Protein AF-A0A956ADF2-F1 (afdb_monomer)

Solvent-accessible surface area (backbone atoms only — not comparable to full-atom values): 13351 Å² total; per-residue (Å²): 69,35,59,44,39,38,58,52,12,39,77,61,36,68,32,46,33,41,42,34,41,22,55,43,68,69,56,45,58,58,57,67,72,40,28,15,6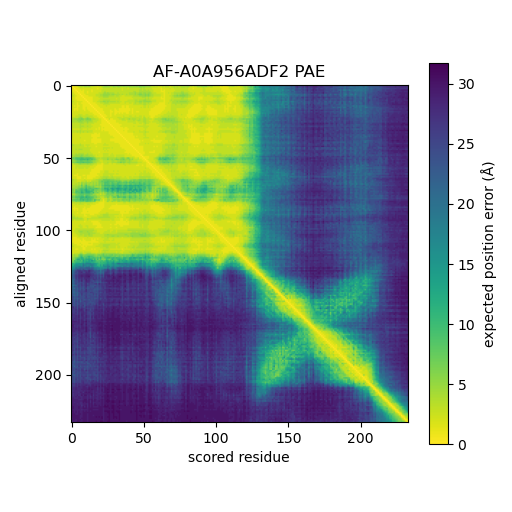5,56,43,69,75,44,37,71,63,51,54,69,74,34,67,91,43,73,58,38,43,78,46,78,48,76,46,50,42,60,52,89,55,75,74,45,86,75,79,70,98,65,81,69,63,42,22,38,40,28,40,47,52,87,57,89,66,50,49,52,49,78,45,62,77,60,32,38,39,38,35,42,35,37,50,75,53,69,47,84,42,85,51,59,77,52,62,74,79,71,59,56,92,67,80,76,67,63,58,55,30,46,58,53,13,52,55,22,46,54,52,19,54,55,32,49,51,52,34,50,56,46,57,57,73,57,71,82,72,60,86,90,45,54,72,62,50,51,53,47,50,52,52,36,54,51,31,50,50,51,22,52,52,26,42,55,53,12,50,52,28,36,53,54,16,49,55,41,67,74,51,86,79,74,92,68,69,95,79,79,82,85,85,85,74,90,76,74,80,83,75,87,80,81,87,89,130

Secondary structure (DSSP, 8-state):
-EEEE-TTGGGGS-EEEEEEEESSHHHHHHHHT--HHHHHHHHHHHHHTSGGGSSEEEEEEEEPTT----------SS--SEEEEEEE-SS-S--EEEE-TTEEEEEEE-SS-EEEEEEEEPPGGGGS-----SSHHHHHHHHHHHHHHHHHHHHHHHHHTTTT--GGGHHHHHHHHHHHHHHHHHHHHHHHHHHHHHHHHHHHHH-------TTSSSSSSTTSSSS------

Mean predicted aligned error: 17.39 Å

Structure (mmCIF, N/CA/C/O backbone):
data_AF-A0A956ADF2-F1
#
_entry.id   AF-A0A956ADF2-F1
#
loop_
_atom_site.group_PDB
_atom_site.id
_atom_site.type_symbol
_atom_site.label_atom_id
_atom_site.label_alt_id
_atom_site.label_comp_id
_atom_site.label_asym_id
_atom_site.label_entity_id
_atom_site.label_seq_id
_atom_site.pdbx_PDB_ins_code
_atom_site.Cartn_x
_atom_site.Cartn_y
_atom_site.Cartn_z
_atom_site.occupancy
_atom_site.B_iso_or_equiv
_atom_site.auth_seq_id
_atom_site.auth_comp_id
_atom_site.auth_asym_id
_atom_site.auth_atom_id
_atom_site.pdbx_PDB_model_num
ATOM 1 N N . MET A 1 1 ? 3.275 -4.995 7.911 1.00 84.94 1 MET A N 1
ATOM 2 C CA . MET A 1 1 ? 2.964 -5.611 6.598 1.00 84.94 1 MET A CA 1
ATOM 3 C C . MET A 1 1 ? 4.274 -5.858 5.870 1.00 84.94 1 MET A C 1
ATOM 5 O O . MET A 1 1 ? 5.176 -5.040 6.003 1.00 84.94 1 MET A O 1
ATOM 9 N N . LYS A 1 2 ? 4.381 -6.976 5.150 1.00 89.44 2 LYS A N 1
ATOM 10 C CA . LYS A 1 2 ? 5.563 -7.381 4.386 1.00 89.44 2 LYS A CA 1
ATOM 11 C C . LYS A 1 2 ? 5.215 -7.491 2.902 1.00 89.44 2 LYS A C 1
ATOM 13 O O . LYS A 1 2 ? 4.159 -8.031 2.567 1.00 89.44 2 LYS A O 1
ATOM 18 N N . PHE A 1 3 ? 6.103 -7.002 2.042 1.00 90.88 3 PHE A N 1
ATOM 19 C CA . PHE A 1 3 ? 5.951 -7.046 0.590 1.00 90.88 3 PHE A CA 1
ATOM 20 C C . PHE A 1 3 ? 6.990 -7.984 -0.024 1.00 90.88 3 PHE A C 1
ATOM 22 O O . PHE A 1 3 ? 8.180 -7.860 0.252 1.00 90.88 3 PHE A O 1
ATOM 29 N N . ASP A 1 4 ? 6.531 -8.903 -0.862 1.00 90.88 4 ASP A N 1
ATOM 30 C CA . ASP A 1 4 ? 7.356 -9.764 -1.700 1.00 90.88 4 ASP A CA 1
ATOM 31 C C . ASP A 1 4 ? 7.074 -9.441 -3.159 1.00 90.88 4 ASP A C 1
ATOM 33 O O . ASP A 1 4 ? 5.950 -9.585 -3.640 1.00 90.88 4 ASP A O 1
ATOM 37 N N . VAL A 1 5 ? 8.090 -8.931 -3.847 1.00 92.38 5 VAL A N 1
ATOM 38 C CA . VAL A 1 5 ? 7.953 -8.359 -5.181 1.00 92.38 5 VAL A CA 1
ATOM 39 C C . VAL A 1 5 ? 8.812 -9.166 -6.134 1.00 92.38 5 VAL A C 1
ATOM 41 O O . VAL A 1 5 ? 10.033 -9.008 -6.203 1.00 92.38 5 VAL A O 1
ATOM 44 N N . THR A 1 6 ? 8.163 -10.049 -6.891 1.00 91.25 6 THR A N 1
ATOM 45 C CA . THR A 1 6 ? 8.873 -10.904 -7.843 1.00 91.25 6 THR A CA 1
ATOM 46 C C . THR A 1 6 ? 9.618 -10.061 -8.881 1.00 91.25 6 THR A C 1
ATOM 48 O O . THR A 1 6 ? 9.196 -8.962 -9.236 1.00 91.25 6 THR A O 1
ATOM 51 N N . ARG A 1 7 ? 10.728 -10.578 -9.425 1.00 91.38 7 ARG A N 1
ATOM 52 C CA . ARG A 1 7 ? 11.515 -9.858 -10.448 1.00 91.38 7 ARG A CA 1
ATOM 53 C C . ARG A 1 7 ? 10.709 -9.471 -11.684 1.00 91.38 7 ARG A C 1
ATOM 55 O O . ARG A 1 7 ? 11.056 -8.487 -12.307 1.00 91.38 7 ARG A O 1
ATOM 62 N N . LYS A 1 8 ? 9.671 -10.249 -12.013 1.00 91.56 8 LYS A N 1
ATOM 63 C CA . LYS A 1 8 ? 8.768 -10.026 -13.151 1.00 91.56 8 LYS A CA 1
ATOM 64 C C . LYS A 1 8 ? 7.498 -9.270 -12.784 1.00 91.56 8 LYS A C 1
ATOM 66 O O . LYS A 1 8 ? 6.586 -9.200 -13.608 1.00 91.56 8 LYS A O 1
ATOM 71 N N . ALA A 1 9 ? 7.412 -8.744 -11.564 1.00 93.81 9 ALA A N 1
ATOM 72 C CA . ALA A 1 9 ? 6.206 -8.085 -11.117 1.00 93.81 9 ALA A CA 1
ATOM 73 C C . ALA A 1 9 ? 5.877 -6.885 -12.008 1.00 93.81 9 ALA A C 1
ATOM 75 O O . ALA A 1 9 ? 6.779 -6.165 -12.437 1.00 93.81 9 ALA A O 1
ATOM 76 N N . ASN A 1 10 ? 4.590 -6.708 -12.312 1.00 96.19 10 ASN A N 1
ATOM 77 C CA . ASN A 1 10 ? 4.089 -5.599 -13.127 1.00 96.19 10 ASN A CA 1
ATOM 78 C C . ASN A 1 10 ? 4.852 -5.409 -14.453 1.00 96.19 10 ASN A C 1
ATOM 80 O O . ASN A 1 10 ? 5.208 -4.296 -14.845 1.00 96.19 10 ASN A O 1
ATOM 84 N N . ALA A 1 11 ? 5.150 -6.524 -15.126 1.00 93.50 11 ALA A N 1
ATOM 85 C CA . ALA A 1 11 ? 5.940 -6.560 -16.355 1.00 93.50 11 ALA A CA 1
ATOM 86 C C . ALA A 1 11 ? 7.293 -5.821 -16.251 1.00 93.50 11 ALA A C 1
ATOM 88 O O . ALA A 1 11 ? 7.664 -5.082 -17.160 1.00 93.50 11 ALA A O 1
ATOM 89 N N . ASP A 1 12 ? 8.013 -6.024 -15.143 1.00 92.00 12 ASP A N 1
ATOM 90 C CA . ASP A 1 12 ? 9.299 -5.382 -14.825 1.00 92.00 12 ASP A CA 1
ATOM 91 C C . ASP A 1 12 ? 9.204 -3.858 -14.564 1.00 92.00 12 ASP A C 1
ATOM 93 O O . ASP A 1 12 ? 10.225 -3.169 -14.553 1.00 92.00 12 ASP A O 1
ATOM 97 N N . ASN A 1 13 ? 8.003 -3.315 -14.317 1.00 92.94 13 ASN A N 1
ATOM 98 C CA . ASN A 1 13 ? 7.796 -1.901 -13.974 1.00 92.94 13 ASN A CA 1
ATOM 99 C C . ASN A 1 13 ? 7.565 -1.703 -12.464 1.00 92.94 13 ASN A C 1
ATOM 101 O O . ASN A 1 13 ? 6.962 -2.565 -11.819 1.00 92.94 13 ASN A O 1
ATOM 105 N N . PRO A 1 14 ? 7.947 -0.547 -11.887 1.00 95.00 14 PRO A N 1
ATOM 106 C CA . PRO A 1 14 ? 7.586 -0.199 -10.513 1.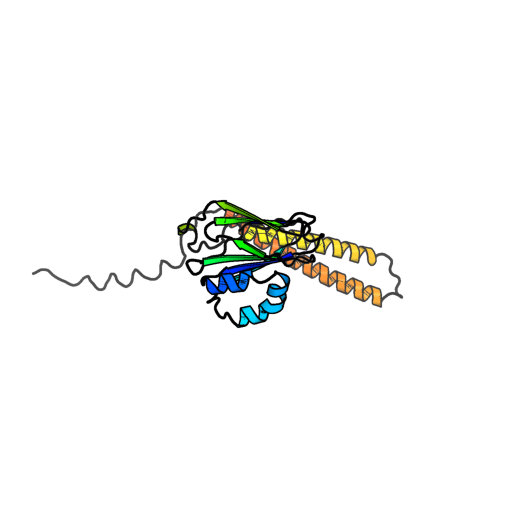00 95.00 14 PRO A CA 1
ATOM 107 C C . PRO A 1 14 ? 6.070 -0.222 -10.267 1.00 95.00 14 PRO A C 1
ATOM 109 O O . PRO A 1 14 ? 5.280 0.109 -11.153 1.00 95.00 14 PRO A O 1
ATOM 112 N N . ILE A 1 15 ? 5.658 -0.595 -9.054 1.00 96.69 15 ILE A N 1
ATOM 113 C CA . ILE A 1 15 ? 4.251 -0.667 -8.635 1.00 96.69 15 ILE A CA 1
ATOM 114 C C . ILE A 1 15 ? 3.996 0.380 -7.560 1.00 96.69 15 ILE A C 1
ATOM 116 O O . ILE A 1 15 ? 4.548 0.295 -6.465 1.00 96.69 15 ILE A O 1
ATOM 120 N N . GLN A 1 16 ? 3.112 1.340 -7.831 1.00 97.50 16 GLN A N 1
ATOM 121 C CA . GLN A 1 16 ? 2.610 2.213 -6.770 1.00 97.50 16 GLN A CA 1
ATOM 122 C C . GLN A 1 16 ? 1.591 1.449 -5.933 1.00 97.50 16 GLN A C 1
ATOM 124 O O . GLN A 1 16 ? 0.616 0.916 -6.465 1.00 97.50 16 GLN A O 1
ATOM 129 N N . VAL A 1 17 ? 1.816 1.403 -4.626 1.00 97.19 17 VAL A N 1
ATOM 130 C CA . VAL A 1 17 ? 0.956 0.706 -3.675 1.00 97.19 17 VAL A CA 1
ATOM 131 C C . VAL A 1 17 ? 0.480 1.685 -2.624 1.00 97.19 17 VAL A C 1
ATOM 133 O O . VAL A 1 17 ? 1.286 2.297 -1.924 1.00 97.19 17 VAL A O 1
ATOM 136 N N . ASP A 1 18 ? -0.836 1.780 -2.494 1.00 97.06 18 ASP A N 1
ATOM 137 C CA . ASP A 1 18 ? -1.488 2.536 -1.440 1.00 97.06 18 ASP A CA 1
ATOM 138 C C . ASP A 1 18 ? -2.196 1.556 -0.500 1.00 97.06 18 ASP A C 1
ATOM 140 O O . ASP A 1 18 ? -3.027 0.753 -0.928 1.00 97.06 18 ASP A O 1
ATOM 144 N N . VAL A 1 19 ? -1.866 1.625 0.788 1.00 96.56 19 VAL A N 1
ATOM 145 C CA . VAL A 1 19 ? -2.557 0.888 1.850 1.00 96.56 19 VAL A CA 1
ATOM 146 C C . VAL A 1 19 ? -3.383 1.874 2.649 1.00 96.56 19 VAL A C 1
ATOM 148 O O . VAL A 1 19 ? -2.877 2.895 3.117 1.00 96.56 19 VAL A O 1
ATOM 151 N N . LEU A 1 20 ? -4.658 1.556 2.800 1.00 95.69 20 LEU A N 1
ATOM 152 C CA . LEU A 1 20 ? -5.614 2.331 3.560 1.00 95.69 20 LEU A CA 1
ATOM 153 C C . LEU A 1 20 ? -6.111 1.497 4.728 1.00 95.69 20 LEU A C 1
ATOM 155 O O . LEU A 1 20 ? -6.333 0.294 4.601 1.00 95.69 20 LEU A O 1
ATOM 159 N N . VAL A 1 21 ? -6.340 2.153 5.855 1.00 95.12 21 VAL A N 1
ATOM 160 C CA . VAL A 1 21 ? -7.062 1.565 6.981 1.00 95.12 21 VAL A CA 1
ATOM 161 C C . VAL A 1 21 ? -8.217 2.488 7.316 1.00 95.12 21 VAL A C 1
ATOM 163 O O . VAL A 1 21 ? -8.000 3.624 7.740 1.00 95.12 21 VAL A O 1
ATOM 166 N N . ALA A 1 22 ? -9.432 2.005 7.074 1.00 94.25 22 ALA A N 1
ATOM 167 C CA . ALA A 1 22 ? -10.664 2.733 7.327 1.00 94.25 22 ALA A CA 1
ATOM 168 C C . ALA A 1 22 ? -11.272 2.306 8.667 1.00 94.25 22 ALA A C 1
ATOM 170 O O . ALA A 1 22 ? -11.213 1.137 9.061 1.00 94.25 22 ALA A O 1
ATOM 171 N N . TYR A 1 23 ? -11.854 3.279 9.359 1.00 88.81 23 TYR A N 1
ATOM 172 C CA . TYR A 1 23 ? -12.487 3.093 10.667 1.00 88.81 23 TYR A CA 1
ATOM 173 C C . TYR A 1 23 ? -14.013 3.012 10.566 1.00 88.81 23 TYR A C 1
ATOM 175 O O . TYR A 1 23 ? -14.656 2.422 11.425 1.00 88.81 23 TYR A O 1
ATOM 183 N N . ASP A 1 24 ? -14.576 3.563 9.491 1.00 87.75 24 ASP A N 1
ATOM 184 C CA . ASP A 1 24 ? -16.007 3.574 9.206 1.00 87.75 24 ASP A CA 1
ATOM 185 C C . ASP A 1 24 ? -16.367 2.465 8.192 1.00 87.75 24 ASP A C 1
ATOM 187 O O . ASP A 1 24 ? -15.820 2.468 7.083 1.00 87.75 24 ASP A O 1
ATOM 191 N N . PRO A 1 25 ? -17.279 1.529 8.525 1.00 89.00 25 PRO A N 1
ATOM 192 C CA . PRO A 1 25 ? -17.748 0.496 7.602 1.00 89.00 25 PRO A CA 1
ATOM 193 C C . PRO A 1 25 ? -18.317 1.033 6.281 1.00 89.00 25 PRO A C 1
ATOM 195 O O . PRO A 1 25 ? -18.132 0.401 5.241 1.00 89.00 25 PRO A O 1
ATOM 198 N N . GLU A 1 26 ? -18.973 2.198 6.271 1.00 89.75 26 GLU A N 1
ATOM 199 C CA . GLU A 1 26 ? -19.510 2.772 5.028 1.00 89.75 26 GLU A CA 1
ATOM 200 C C . GLU A 1 26 ? -18.380 3.189 4.077 1.00 89.75 26 GLU A C 1
ATOM 202 O O . GLU A 1 26 ? -18.433 2.925 2.871 1.00 89.75 26 GLU A O 1
ATOM 207 N N . MET A 1 27 ? -17.307 3.755 4.635 1.00 91.62 27 MET A N 1
ATOM 208 C CA . MET A 1 27 ? -16.091 4.102 3.897 1.00 91.62 27 MET A CA 1
ATOM 209 C C . MET A 1 27 ? -15.395 2.856 3.338 1.00 91.62 27 MET A C 1
ATOM 211 O O . MET A 1 27 ? -14.873 2.891 2.224 1.00 91.62 27 MET A O 1
ATOM 215 N N . VAL A 1 28 ? -15.404 1.739 4.073 1.00 93.06 28 VAL A N 1
ATOM 216 C CA . VAL A 1 28 ? -14.864 0.460 3.581 1.00 93.06 28 VAL A CA 1
ATOM 217 C C . VAL A 1 28 ? -15.589 0.026 2.311 1.00 93.06 28 VAL A C 1
ATOM 219 O O . VAL A 1 28 ? -14.942 -0.308 1.317 1.00 93.06 28 VAL A O 1
ATOM 222 N N . GLU A 1 29 ? -16.920 0.066 2.322 1.00 94.62 29 GLU A N 1
ATOM 223 C CA . GLU A 1 29 ? -17.725 -0.298 1.158 1.00 94.62 29 GLU A CA 1
ATOM 224 C C . GLU A 1 29 ? -17.524 0.676 -0.007 1.00 94.62 29 GLU A C 1
ATOM 226 O O . GLU A 1 29 ? -17.518 0.265 -1.167 1.00 94.62 29 GLU A O 1
ATOM 231 N N . GLU A 1 30 ? -17.371 1.976 0.254 1.00 94.44 30 GLU A N 1
ATOM 232 C CA . GLU A 1 30 ? -17.055 2.953 -0.792 1.00 94.44 30 GLU A CA 1
ATOM 233 C C . GLU A 1 30 ? -15.710 2.639 -1.463 1.00 94.44 30 GLU A C 1
ATOM 235 O O . GLU A 1 30 ? -15.634 2.552 -2.690 1.00 94.44 30 GLU A O 1
ATOM 240 N N . LEU A 1 31 ? -14.662 2.429 -0.665 1.00 95.25 31 LEU A N 1
ATOM 241 C CA . LEU A 1 31 ? -13.306 2.197 -1.158 1.00 95.25 31 LEU A CA 1
ATOM 242 C C . LEU A 1 31 ? -13.168 0.846 -1.871 1.00 95.25 31 LEU A C 1
ATOM 244 O O . LEU A 1 31 ? -12.478 0.769 -2.884 1.00 95.25 31 LEU A O 1
ATOM 248 N N . ASP A 1 32 ? -13.832 -0.212 -1.403 1.00 96.50 32 ASP A N 1
ATOM 249 C CA . ASP A 1 32 ? -13.726 -1.548 -2.012 1.00 96.50 32 ASP A CA 1
ATOM 250 C C . ASP A 1 32 ? -14.384 -1.654 -3.397 1.00 96.50 32 ASP A C 1
ATOM 252 O O . ASP A 1 32 ? -14.054 -2.546 -4.188 1.00 96.50 32 ASP A O 1
ATOM 256 N N . ARG A 1 33 ? -15.304 -0.739 -3.720 1.00 96.69 33 ARG A N 1
ATOM 257 C CA . ARG A 1 33 ? -15.883 -0.649 -5.067 1.00 96.69 33 ARG A CA 1
ATOM 258 C C . ARG A 1 33 ? -14.881 -0.139 -6.095 1.00 96.69 33 ARG A C 1
ATOM 260 O O . ARG A 1 33 ? -15.072 -0.391 -7.281 1.00 96.69 33 ARG A O 1
ATOM 267 N N . LEU A 1 34 ? -13.831 0.552 -5.655 1.00 97.19 34 LEU A N 1
ATOM 268 C CA . LEU A 1 34 ? -12.832 1.118 -6.545 1.00 97.19 34 LEU A CA 1
ATOM 269 C C . LEU A 1 34 ? -11.857 0.044 -7.027 1.00 97.19 34 LEU A C 1
ATOM 271 O O . LEU A 1 34 ? -11.317 -0.768 -6.265 1.00 97.19 34 LEU A O 1
ATOM 275 N N . THR A 1 35 ? -11.557 0.109 -8.314 1.00 98.00 35 THR A N 1
ATOM 276 C CA . THR A 1 35 ? -10.320 -0.440 -8.857 1.00 98.00 35 THR A CA 1
ATOM 277 C C . THR A 1 35 ? -9.121 0.402 -8.401 1.00 98.00 35 THR A C 1
ATOM 279 O O . THR A 1 35 ? -9.263 1.568 -8.021 1.00 98.00 35 THR A O 1
ATOM 282 N N . ALA A 1 36 ? -7.909 -0.151 -8.479 1.00 98.00 36 ALA A N 1
ATOM 283 C CA . ALA A 1 36 ? -6.690 0.617 -8.239 1.00 98.00 36 ALA A CA 1
ATOM 284 C C . ALA A 1 36 ? -6.610 1.836 -9.158 1.00 98.00 36 ALA A C 1
ATOM 286 O O . ALA A 1 36 ? -6.382 2.939 -8.673 1.00 98.00 36 ALA A O 1
ATOM 287 N N . GLY A 1 37 ? -6.868 1.669 -10.458 1.00 96.88 37 GLY A N 1
ATOM 288 C CA . GLY A 1 37 ? -6.829 2.780 -11.410 1.00 96.88 37 GLY A CA 1
ATOM 289 C C . GLY A 1 37 ? -7.751 3.936 -11.003 1.00 96.88 37 GLY A C 1
ATOM 290 O O . GLY A 1 37 ? -7.333 5.095 -11.001 1.00 96.88 37 GLY A O 1
ATOM 291 N N . GLU A 1 38 ? -8.977 3.629 -10.571 1.00 97.94 38 GLU A N 1
ATOM 292 C CA . GLU A 1 38 ? -9.919 4.638 -10.076 1.00 97.94 38 GLU A CA 1
ATOM 293 C C . GLU A 1 38 ? -9.423 5.306 -8.793 1.00 97.94 38 GLU A C 1
ATOM 295 O O . GLU A 1 38 ? -9.430 6.539 -8.718 1.00 97.94 38 GLU A O 1
ATOM 300 N N . TRP A 1 39 ? -8.933 4.528 -7.820 1.00 97.62 39 TRP A N 1
ATOM 301 C CA . TRP A 1 39 ? -8.321 5.068 -6.606 1.00 97.62 39 TRP A CA 1
ATOM 302 C C . TRP A 1 39 ? -7.183 6.038 -6.943 1.00 97.62 39 TRP A C 1
ATOM 304 O O . TRP A 1 39 ? -7.227 7.199 -6.535 1.00 97.62 39 TRP A O 1
ATOM 314 N N . PHE A 1 40 ? -6.200 5.612 -7.741 1.00 97.19 40 PHE A N 1
ATOM 315 C CA . PHE A 1 40 ? -5.033 6.429 -8.079 1.00 97.19 40 PHE A CA 1
ATOM 316 C C . PHE A 1 40 ? -5.408 7.691 -8.872 1.00 97.19 40 PHE A C 1
ATOM 318 O O . PHE A 1 40 ? -4.778 8.729 -8.662 1.00 97.19 40 PHE A O 1
ATOM 325 N N . SER A 1 41 ? -6.456 7.643 -9.703 1.00 96.94 41 SER A N 1
ATOM 326 C CA . SER A 1 41 ? -6.959 8.812 -10.444 1.00 96.94 41 SER A CA 1
ATOM 327 C C . SER A 1 41 ? -7.642 9.867 -9.560 1.00 96.94 41 SER A C 1
ATOM 329 O O . SER A 1 41 ? -7.562 11.060 -9.845 1.00 96.94 41 SER A O 1
ATOM 331 N N . GLN A 1 42 ? -8.290 9.448 -8.468 1.00 96.75 42 GLN A N 1
ATOM 332 C CA . GLN A 1 42 ? -9.081 10.323 -7.588 1.00 96.75 42 GLN A CA 1
ATOM 333 C C . GLN A 1 42 ? -8.400 10.613 -6.247 1.00 96.75 42 GLN A C 1
ATOM 335 O O . GLN A 1 42 ? -8.887 11.433 -5.463 1.00 96.75 42 GLN A O 1
ATOM 340 N N . ARG A 1 43 ? -7.276 9.952 -5.966 1.00 96.00 43 ARG A N 1
ATOM 341 C CA . ARG A 1 43 ? -6.593 9.968 -4.673 1.00 96.00 43 ARG A CA 1
ATOM 342 C C . ARG A 1 43 ? -6.391 11.368 -4.117 1.00 96.00 43 ARG A C 1
ATOM 344 O O . ARG A 1 43 ? -6.748 11.611 -2.974 1.00 96.00 43 ARG A O 1
ATOM 351 N N . GLU A 1 44 ? -5.827 12.285 -4.897 1.00 95.69 44 GLU A N 1
ATOM 352 C CA . GLU A 1 44 ? -5.500 13.627 -4.397 1.00 95.69 44 GLU A CA 1
ATOM 353 C C . GLU A 1 44 ? -6.750 14.386 -3.935 1.00 95.69 44 GLU A C 1
ATOM 355 O O . GLU A 1 44 ? -6.730 15.071 -2.915 1.00 95.69 44 GLU A O 1
ATOM 360 N N . ALA A 1 45 ? -7.870 14.230 -4.647 1.00 94.56 45 ALA A N 1
ATOM 361 C CA . ALA A 1 45 ? -9.143 14.799 -4.220 1.00 94.56 45 ALA A CA 1
ATOM 362 C C . ALA A 1 45 ? -9.640 14.142 -2.921 1.00 94.56 45 ALA A C 1
ATOM 364 O O . ALA A 1 45 ? -10.066 14.844 -2.004 1.00 94.56 45 ALA A O 1
ATOM 365 N N . ARG A 1 46 ? -9.519 12.812 -2.812 1.00 94.44 46 ARG A N 1
ATOM 366 C CA . ARG A 1 46 ? -9.930 12.045 -1.627 1.00 94.44 46 ARG A CA 1
ATOM 367 C C . ARG A 1 46 ? -9.103 12.392 -0.391 1.00 94.44 46 ARG A C 1
ATOM 369 O O . ARG A 1 46 ? -9.688 12.659 0.655 1.00 94.44 46 ARG A O 1
ATOM 376 N N . LEU A 1 47 ? -7.778 12.470 -0.515 1.00 93.88 47 LEU A N 1
ATOM 377 C CA . LEU A 1 47 ? -6.877 12.861 0.574 1.00 93.88 47 LEU A CA 1
ATOM 378 C C . LEU A 1 47 ? -7.165 14.289 1.047 1.00 93.88 47 LEU A C 1
ATOM 380 O O . LEU A 1 47 ? -7.294 14.517 2.246 1.00 93.88 47 LEU A O 1
ATOM 384 N N . ARG A 1 48 ? -7.383 15.237 0.123 1.00 94.12 48 ARG A N 1
ATOM 385 C CA . ARG A 1 48 ? -7.809 16.600 0.491 1.00 94.12 48 ARG A CA 1
ATOM 386 C C . ARG A 1 48 ? -9.147 16.628 1.231 1.00 94.12 48 ARG A C 1
ATOM 388 O O . ARG A 1 48 ? -9.326 17.451 2.121 1.00 94.12 48 ARG A O 1
ATOM 395 N N . SER A 1 49 ? -10.074 15.734 0.885 1.00 91.62 49 SER A N 1
ATOM 396 C CA . SER A 1 49 ? -11.372 15.597 1.564 1.00 91.62 49 SER A CA 1
ATOM 397 C C . SER A 1 49 ? -11.326 14.798 2.879 1.00 91.62 49 SER A C 1
ATOM 399 O O . SER A 1 49 ? -12.360 14.621 3.526 1.00 91.62 49 SER A O 1
ATOM 401 N N . ASN A 1 50 ? -10.143 14.314 3.273 1.00 91.38 50 ASN A N 1
ATOM 402 C CA . ASN A 1 50 ? -9.891 13.561 4.502 1.00 91.38 50 ASN A CA 1
ATOM 403 C C . ASN A 1 50 ? -8.794 14.242 5.356 1.00 91.38 50 ASN A C 1
ATOM 405 O O . ASN A 1 50 ? -7.757 13.634 5.645 1.00 91.38 50 ASN A O 1
ATOM 409 N N . PRO A 1 51 ? -8.973 15.519 5.750 1.00 88.19 51 PRO A N 1
ATOM 410 C CA . PRO A 1 51 ? -7.991 16.208 6.576 1.00 88.19 51 PRO A CA 1
ATOM 411 C C . PRO A 1 51 ? -7.810 15.487 7.919 1.00 88.19 51 PRO A C 1
ATOM 413 O O . PRO A 1 51 ? -8.773 15.013 8.528 1.00 88.19 51 PRO A O 1
ATOM 416 N N . GLY A 1 52 ? -6.556 15.391 8.369 1.00 83.25 52 GLY A N 1
ATOM 417 C CA . GLY A 1 52 ? -6.195 14.743 9.634 1.00 83.25 52 GLY A CA 1
ATOM 418 C C . GLY A 1 52 ? -6.324 13.215 9.650 1.00 83.25 52 GLY A C 1
ATOM 419 O O . GLY A 1 52 ? -6.138 12.623 10.712 1.00 83.25 52 GLY A O 1
ATOM 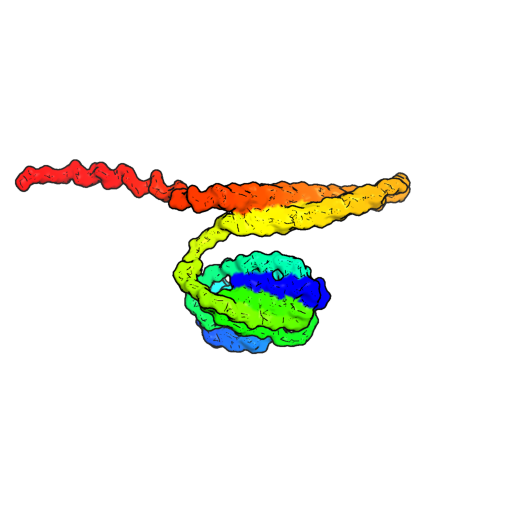420 N N . GLU A 1 53 ? -6.611 12.577 8.505 1.00 86.88 53 GLU A N 1
ATOM 421 C CA . GLU A 1 53 ? -6.823 11.121 8.390 1.00 86.88 53 GLU A CA 1
ATOM 422 C C . GLU A 1 53 ? -7.982 10.614 9.266 1.00 86.88 53 GLU A C 1
ATOM 424 O O . GLU A 1 53 ? -7.919 9.542 9.868 1.00 86.88 53 GLU A O 1
ATOM 429 N N . THR A 1 54 ? -9.044 11.415 9.360 1.00 84.38 54 THR A N 1
ATOM 430 C CA . THR A 1 54 ? -10.201 11.150 10.228 1.00 84.38 54 THR A CA 1
ATOM 431 C C . THR A 1 54 ? -11.079 10.006 9.725 1.00 84.38 54 THR A C 1
ATOM 433 O O . THR A 1 54 ? -11.626 9.261 10.531 1.00 84.38 54 THR A O 1
ATOM 436 N N . LYS A 1 55 ? -11.203 9.835 8.403 1.00 87.12 55 LYS A N 1
ATOM 437 C CA . LYS A 1 55 ? -12.009 8.764 7.786 1.00 87.12 55 LYS A CA 1
ATOM 438 C C . LYS A 1 55 ? -11.203 7.483 7.568 1.00 87.12 55 LYS A C 1
ATOM 440 O O . LYS A 1 55 ? -11.697 6.374 7.769 1.00 87.12 55 LYS A O 1
ATOM 445 N N . PHE A 1 56 ? -9.954 7.641 7.145 1.00 92.88 56 PHE A N 1
ATOM 446 C CA . PHE A 1 56 ? -9.001 6.554 6.942 1.00 92.88 56 PHE A CA 1
ATOM 447 C C . PHE A 1 56 ? -7.566 7.061 7.093 1.00 92.88 56 PHE A C 1
ATOM 449 O O . PHE A 1 56 ? -7.283 8.220 6.777 1.00 92.88 56 PHE A O 1
ATOM 456 N N . GLN A 1 57 ? -6.663 6.175 7.514 1.00 93.06 57 GLN A N 1
ATOM 457 C CA . GLN A 1 57 ? -5.217 6.374 7.387 1.00 93.06 57 GLN A CA 1
ATOM 458 C C . GLN A 1 57 ? -4.728 5.870 6.036 1.00 93.06 57 GLN A C 1
ATOM 460 O O . GLN A 1 57 ? -5.299 4.929 5.481 1.00 93.06 57 GLN A O 1
ATOM 465 N N . HIS A 1 58 ? -3.668 6.486 5.521 1.00 93.38 58 HIS A N 1
ATOM 466 C CA . HIS A 1 58 ? -3.106 6.192 4.208 1.00 93.38 58 HIS A CA 1
ATOM 467 C C . HIS A 1 58 ? -1.590 6.085 4.292 1.00 93.38 58 HIS A C 1
ATOM 469 O O . HIS A 1 58 ? -0.921 6.916 4.900 1.00 93.38 58 HIS A O 1
ATOM 475 N N . TRP A 1 59 ? -1.047 5.069 3.634 1.00 92.56 59 TRP A N 1
ATOM 476 C CA . TRP A 1 59 ? 0.383 4.931 3.416 1.00 92.56 59 TRP A CA 1
ATOM 477 C C . TRP A 1 59 ? 0.656 4.542 1.976 1.00 92.56 59 TRP A C 1
ATOM 479 O O . TRP A 1 59 ? -0.134 3.843 1.342 1.00 92.56 59 TRP A O 1
ATOM 489 N N . ARG A 1 60 ? 1.813 4.980 1.489 1.00 92.06 60 ARG A N 1
ATOM 490 C CA . ARG A 1 60 ? 2.246 4.783 0.115 1.00 92.06 60 ARG A CA 1
ATOM 491 C C . ARG A 1 60 ? 3.634 4.181 0.049 1.00 92.06 60 ARG A C 1
ATOM 493 O O . ARG A 1 60 ? 4.532 4.617 0.770 1.00 92.06 60 ARG A O 1
ATOM 500 N N . TRP A 1 61 ? 3.808 3.292 -0.921 1.00 92.44 61 TRP A N 1
ATOM 501 C CA . TRP A 1 61 ? 5.102 2.814 -1.378 1.00 92.44 61 TRP A CA 1
ATOM 502 C C . TRP A 1 61 ? 5.167 2.778 -2.899 1.00 92.44 61 TRP A C 1
ATOM 504 O O . TRP A 1 61 ? 4.153 2.648 -3.584 1.00 92.44 61 TRP A O 1
ATOM 514 N N . GLU A 1 62 ? 6.386 2.865 -3.412 1.00 92.25 62 GLU A N 1
ATOM 515 C CA . GLU A 1 62 ? 6.717 2.488 -4.778 1.00 92.25 62 GLU A CA 1
ATOM 516 C C . GLU A 1 62 ? 7.586 1.235 -4.702 1.00 92.25 62 GLU A C 1
ATOM 518 O O . GLU A 1 62 ? 8.646 1.242 -4.075 1.00 92.25 62 GLU A O 1
ATOM 523 N N . LEU A 1 63 ? 7.082 0.136 -5.257 1.00 92.25 63 LEU A N 1
ATOM 524 C CA . LEU A 1 63 ? 7.708 -1.174 -5.179 1.00 92.25 63 LEU A CA 1
ATOM 525 C C . LEU A 1 63 ? 8.453 -1.484 -6.476 1.00 92.25 63 LEU A C 1
ATOM 527 O O . LEU A 1 63 ? 7.829 -1.608 -7.528 1.00 92.25 63 LEU A O 1
ATOM 531 N N . THR A 1 64 ? 9.772 -1.649 -6.399 1.00 92.62 64 THR A N 1
ATOM 532 C CA . THR A 1 64 ? 10.614 -2.001 -7.551 1.00 92.62 64 THR A CA 1
ATOM 533 C C . THR A 1 64 ? 10.769 -3.522 -7.648 1.00 92.62 64 THR A C 1
ATOM 535 O O . THR A 1 64 ? 11.207 -4.138 -6.672 1.00 92.62 64 THR A O 1
ATOM 538 N N . PRO A 1 65 ? 10.450 -4.152 -8.796 1.00 91.81 65 PRO A N 1
ATOM 539 C CA . PRO A 1 65 ? 10.613 -5.592 -8.985 1.00 91.81 65 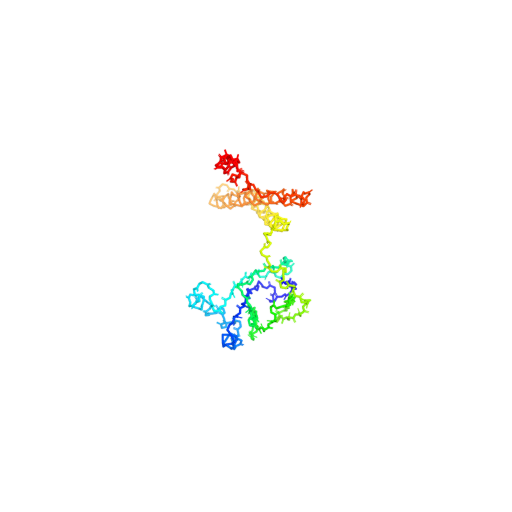PRO A CA 1
ATOM 540 C C . PRO A 1 65 ? 12.019 -6.100 -8.647 1.00 91.81 65 PRO A C 1
ATOM 542 O O . PRO A 1 65 ? 13.020 -5.566 -9.122 1.00 91.81 65 PRO A O 1
ATOM 545 N N . GLY A 1 66 ? 12.099 -7.159 -7.835 1.00 80.06 66 GLY A N 1
ATOM 546 C CA . GLY A 1 66 ? 13.367 -7.774 -7.432 1.00 80.06 66 GLY A CA 1
ATOM 547 C C . GLY A 1 66 ? 14.128 -7.066 -6.308 1.00 80.06 66 GLY A C 1
ATOM 548 O O . GLY A 1 66 ? 15.188 -7.561 -5.927 1.00 80.06 66 GLY A O 1
ATOM 549 N N . LEU A 1 67 ? 13.611 -5.954 -5.778 1.00 80.31 67 LEU A N 1
ATOM 550 C CA . LEU A 1 67 ? 14.146 -5.306 -4.583 1.00 80.31 67 LEU A CA 1
ATOM 551 C C . LEU A 1 67 ? 13.455 -5.857 -3.329 1.00 80.31 67 LEU A C 1
ATOM 553 O O . LEU A 1 67 ? 12.233 -6.000 -3.295 1.00 80.31 67 LEU A O 1
ATOM 557 N N . GLU A 1 68 ? 14.233 -6.141 -2.286 1.00 77.38 68 GLU A N 1
ATOM 558 C CA . GLU A 1 68 ? 13.684 -6.510 -0.981 1.00 77.38 68 GLU A CA 1
ATOM 559 C C . GLU A 1 68 ? 13.173 -5.270 -0.240 1.00 77.38 68 GLU A C 1
ATOM 561 O O . GLU A 1 68 ? 13.851 -4.243 -0.173 1.00 77.38 68 GLU A O 1
ATOM 566 N N . PHE A 1 69 ? 11.979 -5.377 0.346 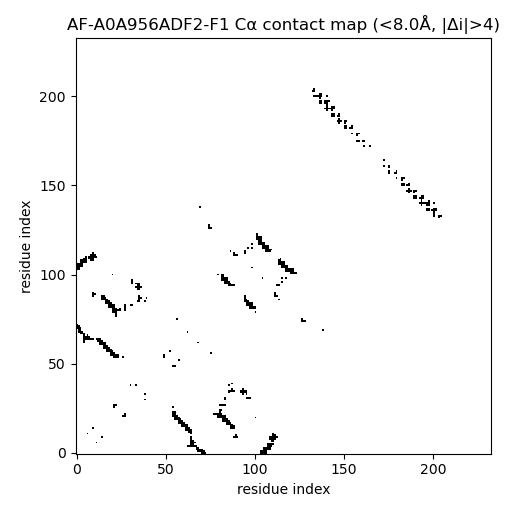1.00 75.81 69 PHE A N 1
ATOM 567 C CA . PHE A 1 69 ? 11.372 -4.316 1.145 1.00 75.81 69 PHE A CA 1
ATOM 568 C C . PHE A 1 69 ? 11.358 -4.702 2.626 1.00 75.81 69 PHE A C 1
ATOM 570 O O . PHE A 1 69 ? 10.982 -5.831 2.953 1.00 75.81 69 PHE A O 1
ATOM 577 N N . PRO A 1 70 ? 11.740 -3.784 3.535 1.00 71.69 70 PRO A N 1
ATOM 578 C CA . PRO A 1 70 ? 11.692 -4.056 4.963 1.00 71.69 70 PRO A CA 1
ATOM 579 C C . PRO A 1 70 ? 10.246 -4.206 5.441 1.00 71.69 70 PRO A C 1
ATOM 581 O O . PRO A 1 70 ? 9.318 -3.631 4.865 1.00 71.69 70 PRO A O 1
ATOM 584 N N . ASP A 1 71 ? 10.069 -4.935 6.541 1.00 72.44 71 ASP A N 1
ATOM 585 C CA . ASP A 1 71 ? 8.777 -5.026 7.212 1.00 72.44 71 ASP A CA 1
ATOM 586 C C . ASP A 1 71 ? 8.344 -3.638 7.684 1.00 72.44 71 ASP A C 1
ATOM 588 O O . ASP A 1 71 ? 9.070 -2.926 8.382 1.00 72.44 71 ASP A O 1
ATOM 592 N N . VAL A 1 72 ? 7.133 -3.250 7.293 1.00 70.19 72 VAL A N 1
ATOM 593 C CA . VAL A 1 72 ? 6.593 -1.938 7.621 1.00 70.19 72 VAL A CA 1
ATOM 594 C C . VAL A 1 72 ? 5.597 -2.075 8.759 1.00 70.19 72 VAL A C 1
ATOM 596 O O . VAL A 1 72 ? 4.519 -2.652 8.580 1.00 70.19 72 VAL A O 1
ATOM 599 N N . ASP A 1 73 ? 5.947 -1.510 9.910 1.00 70.94 73 ASP A N 1
ATOM 600 C CA . ASP A 1 73 ? 4.996 -1.237 10.979 1.00 70.94 73 ASP A CA 1
ATOM 601 C C . ASP A 1 73 ? 4.505 0.213 10.888 1.00 70.94 73 ASP A C 1
ATOM 603 O O . ASP A 1 73 ? 5.275 1.158 10.658 1.00 70.94 73 ASP A O 1
ATOM 607 N N . ARG A 1 74 ? 3.189 0.375 10.996 1.00 72.75 74 ARG A N 1
ATOM 608 C CA . ARG A 1 74 ? 2.503 1.661 10.966 1.00 72.75 74 ARG A CA 1
ATOM 609 C C . ARG A 1 74 ? 1.474 1.649 12.080 1.00 72.75 74 ARG A C 1
ATOM 611 O O . ARG A 1 74 ? 0.543 0.847 12.062 1.00 72.75 74 ARG A O 1
ATOM 618 N N . GLY A 1 75 ? 1.658 2.558 13.032 1.00 74.19 75 GLY A N 1
ATOM 619 C CA . GLY A 1 75 ? 0.733 2.725 14.143 1.00 74.19 75 GLY A CA 1
ATOM 620 C C . GLY A 1 75 ? -0.688 2.998 13.649 1.00 74.19 75 GLY A C 1
ATOM 621 O O . GLY A 1 75 ? -0.906 3.742 12.689 1.00 74.19 75 GLY A O 1
ATOM 622 N N . LEU A 1 76 ? -1.661 2.386 14.317 1.00 82.00 76 LEU A N 1
ATOM 623 C CA . LEU A 1 76 ? -3.075 2.657 14.094 1.00 82.00 76 LEU A CA 1
ATOM 624 C C . LEU A 1 76 ? -3.558 3.689 15.112 1.00 82.00 76 LEU A C 1
ATOM 626 O O . LEU A 1 76 ? -3.214 3.601 16.286 1.00 82.00 76 LEU A O 1
ATOM 630 N N . LYS A 1 77 ? -4.353 4.668 14.671 1.00 79.50 77 LYS A N 1
ATOM 631 C CA . LYS A 1 77 ? -4.887 5.732 15.545 1.00 79.50 77 LYS A CA 1
ATOM 632 C C . LYS A 1 77 ? -6.100 5.290 16.375 1.00 79.50 77 LYS A C 1
ATOM 634 O O . LYS A 1 77 ? -6.602 6.071 17.173 1.00 79.50 77 LYS A O 1
ATOM 639 N N . GLY A 1 78 ? -6.581 4.066 16.181 1.00 81.19 78 GLY A N 1
ATOM 640 C CA . GLY A 1 78 ? -7.750 3.515 16.860 1.00 81.19 78 GLY A CA 1
ATOM 641 C C . GLY A 1 78 ? -8.022 2.081 16.422 1.00 81.19 78 GLY A C 1
ATOM 642 O O . GLY A 1 78 ? -7.159 1.444 15.812 1.00 81.19 78 GLY A O 1
ATOM 643 N N . GLU A 1 79 ? -9.227 1.590 16.706 1.00 83.75 79 GLU A N 1
ATOM 644 C CA . GLU A 1 79 ? -9.675 0.262 16.285 1.00 83.75 79 GLU A CA 1
ATOM 645 C C . GLU A 1 79 ? -10.150 0.289 14.828 1.00 83.75 79 GLU A C 1
ATOM 647 O O . GLU A 1 79 ? -11.181 0.889 14.524 1.00 83.75 79 GLU A O 1
ATOM 652 N N . PRO A 1 80 ? -9.396 -0.311 13.898 1.00 85.12 80 PRO A N 1
ATOM 653 C CA . PRO A 1 80 ? -9.745 -0.273 12.487 1.00 85.12 80 PRO A CA 1
ATOM 654 C C . PRO A 1 80 ? -10.944 -1.174 12.168 1.00 85.12 80 PRO A C 1
ATOM 656 O O . PRO A 1 80 ? -11.057 -2.277 12.698 1.00 85.12 80 PRO A O 1
ATOM 659 N N . SER A 1 81 ? -11.784 -0.753 11.220 1.00 88.56 81 SER A N 1
ATOM 660 C CA . SER A 1 81 ? -12.851 -1.604 10.683 1.00 88.56 81 SER A CA 1
ATOM 661 C C . SER A 1 81 ? -12.290 -2.583 9.647 1.00 88.56 81 SER A C 1
ATOM 663 O O . SER A 1 81 ? -12.450 -3.796 9.772 1.00 88.56 81 SER A O 1
ATOM 665 N N . GLN A 1 82 ? -11.578 -2.073 8.637 1.00 95.06 82 GLN A N 1
ATOM 666 C CA . GLN A 1 82 ? -10.999 -2.890 7.569 1.00 95.06 82 GLN A CA 1
ATOM 667 C C . GLN A 1 82 ? -9.800 -2.179 6.927 1.00 95.06 82 GLN A C 1
ATOM 669 O O . GLN A 1 82 ? -9.778 -0.955 6.781 1.00 95.06 82 GLN A O 1
ATOM 674 N N . GLY A 1 83 ? -8.807 -2.958 6.500 1.00 95.31 83 GLY A N 1
ATOM 675 C CA . GLY A 1 83 ? -7.735 -2.498 5.628 1.00 95.31 83 GLY A CA 1
ATOM 676 C C . GLY A 1 83 ? -8.057 -2.739 4.153 1.00 95.31 83 GLY A C 1
ATOM 677 O O . GLY A 1 83 ? -8.644 -3.763 3.803 1.00 95.31 83 GLY A O 1
ATOM 678 N N . LEU A 1 84 ? -7.641 -1.823 3.284 1.00 97.44 84 LEU A N 1
ATOM 679 C CA . LEU A 1 84 ? -7.654 -1.992 1.833 1.00 97.44 84 LEU A CA 1
ATOM 680 C C . LEU A 1 84 ? -6.259 -1.746 1.269 1.00 97.44 84 LEU A C 1
ATOM 682 O O . LEU A 1 84 ? -5.539 -0.864 1.728 1.00 97.44 84 LEU A O 1
ATOM 686 N N . ILE A 1 85 ? -5.879 -2.515 0.260 1.00 97.81 85 ILE A N 1
ATOM 687 C CA . ILE A 1 85 ? -4.660 -2.294 -0.518 1.00 97.81 85 ILE A CA 1
ATOM 688 C C . ILE A 1 85 ? -5.041 -2.066 -1.976 1.00 97.81 85 ILE A C 1
ATOM 690 O O . ILE A 1 85 ? -5.874 -2.793 -2.513 1.00 97.81 85 ILE A O 1
ATOM 694 N N . PHE A 1 86 ? -4.423 -1.072 -2.606 1.00 98.50 86 PHE A N 1
ATOM 695 C CA . PHE A 1 86 ? -4.533 -0.779 -4.031 1.00 98.50 86 PHE A CA 1
ATOM 696 C C . PHE A 1 86 ? -3.142 -0.850 -4.646 1.00 98.50 86 PHE A C 1
ATOM 698 O O . PHE A 1 86 ? -2.220 -0.195 -4.163 1.00 98.50 86 PHE A O 1
ATOM 705 N N . ALA A 1 87 ? -2.996 -1.616 -5.723 1.00 98.31 87 ALA A N 1
ATOM 706 C CA . ALA A 1 87 ? -1.739 -1.756 -6.446 1.00 98.31 87 ALA A CA 1
ATOM 707 C C . ALA A 1 87 ? -1.917 -1.284 -7.891 1.00 98.31 87 ALA A C 1
ATOM 709 O O . ALA A 1 87 ? -2.733 -1.833 -8.630 1.00 98.31 87 ALA A O 1
ATOM 710 N N . ASN A 1 88 ? -1.171 -0.261 -8.299 1.00 97.44 88 ASN A N 1
ATOM 711 C CA . ASN A 1 88 ? -1.299 0.355 -9.616 1.00 97.44 88 ASN A CA 1
ATOM 712 C C . ASN A 1 88 ? -0.547 -0.446 -10.688 1.00 97.44 88 ASN A C 1
ATOM 714 O O . ASN A 1 88 ? 0.523 -0.045 -11.147 1.00 97.44 88 ASN A O 1
ATOM 718 N N . TYR A 1 89 ? -1.089 -1.607 -11.043 1.00 97.38 89 TYR A N 1
ATOM 719 C CA . TYR A 1 89 ? -0.570 -2.404 -12.148 1.00 97.38 89 TYR A CA 1
ATOM 720 C C . TYR A 1 89 ? -0.792 -1.701 -13.496 1.00 97.38 89 TYR A C 1
ATOM 722 O O . TYR A 1 89 ? -1.774 -0.985 -13.686 1.00 97.38 89 TYR A O 1
ATOM 730 N N . VAL A 1 90 ? 0.112 -1.935 -14.452 1.00 94.62 90 VAL A N 1
ATOM 731 C CA . VAL A 1 90 ? -0.044 -1.500 -15.851 1.00 94.62 90 VAL A CA 1
ATOM 732 C C . VAL A 1 90 ? -1.131 -2.299 -16.571 1.00 94.62 90 VAL A C 1
ATOM 734 O O . VAL A 1 90 ? -1.736 -1.815 -17.530 1.00 94.62 90 VAL A O 1
ATOM 737 N N . SER A 1 91 ? -1.377 -3.532 -16.119 1.00 95.06 91 SER A N 1
ATOM 738 C CA . SER A 1 91 ? -2.501 -4.346 -16.563 1.00 95.06 91 SER A CA 1
ATOM 739 C C . SER A 1 91 ? -3.823 -3.748 -16.083 1.00 95.06 91 SER A C 1
ATOM 741 O O . SER A 1 91 ? -3.910 -3.033 -15.087 1.00 95.06 91 SER A O 1
ATOM 743 N N . ARG A 1 92 ? -4.889 -4.031 -16.833 1.00 93.56 92 ARG A N 1
ATOM 744 C CA . ARG A 1 92 ? -6.245 -3.651 -16.434 1.00 93.56 92 ARG A CA 1
ATOM 745 C C . ARG A 1 92 ? -6.789 -4.666 -15.437 1.00 93.56 92 ARG A C 1
ATOM 747 O O . ARG A 1 92 ? -6.683 -5.868 -15.669 1.00 93.56 92 ARG A O 1
ATOM 754 N N . GLY A 1 93 ? -7.485 -4.185 -14.413 1.00 93.56 93 GLY A N 1
ATOM 755 C CA . GLY A 1 93 ? -8.153 -5.042 -13.442 1.00 93.56 93 GLY A CA 1
ATOM 756 C C . GLY A 1 93 ? -8.521 -4.301 -12.164 1.00 93.56 93 GLY A C 1
ATOM 757 O O . GLY A 1 93 ? -8.226 -3.115 -12.008 1.00 93.56 93 GLY A O 1
ATOM 758 N N . LYS A 1 94 ? -9.174 -5.015 -11.237 1.00 96.38 94 LYS A N 1
ATOM 759 C CA . LYS A 1 94 ? -9.545 -4.450 -9.931 1.00 96.38 94 LYS A CA 1
ATOM 760 C C . LYS A 1 94 ? -8.302 -4.026 -9.148 1.00 96.38 94 LYS A C 1
ATOM 762 O O . LYS A 1 94 ? -8.267 -2.912 -8.647 1.00 96.38 94 LYS A O 1
ATOM 767 N N . HIS A 1 95 ? -7.292 -4.895 -9.063 1.00 97.88 95 HIS A N 1
ATOM 768 C CA . HIS A 1 95 ? -6.031 -4.668 -8.336 1.00 97.88 95 HIS A CA 1
ATOM 769 C C . HIS A 1 95 ? -6.208 -3.992 -6.964 1.00 97.88 95 HIS A C 1
ATOM 771 O O . HIS A 1 95 ? -5.386 -3.186 -6.527 1.00 97.88 95 HIS A O 1
ATOM 777 N N . SER A 1 96 ? -7.277 -4.363 -6.266 1.00 97.69 96 SER A N 1
ATOM 778 C CA . SER A 1 96 ? -7.544 -3.961 -4.897 1.00 97.69 96 SER A CA 1
ATOM 779 C C . SER A 1 96 ? -8.058 -5.149 -4.096 1.00 97.69 96 SER A C 1
ATOM 781 O O . SER A 1 96 ? -8.690 -6.058 -4.646 1.00 97.6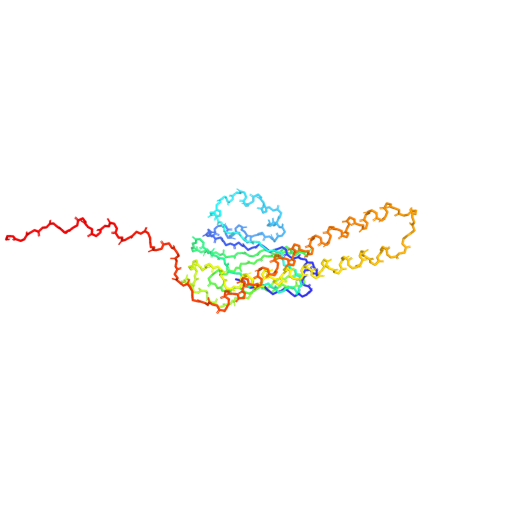9 96 SER A O 1
ATOM 783 N N . ALA A 1 97 ? -7.739 -5.175 -2.805 1.00 97.25 97 ALA A N 1
ATOM 784 C CA . ALA A 1 97 ? -8.146 -6.246 -1.903 1.00 97.25 97 ALA A CA 1
ATOM 785 C C . ALA A 1 97 ? -8.385 -5.720 -0.486 1.00 97.25 97 ALA A C 1
ATOM 787 O O . ALA A 1 97 ? -7.675 -4.829 -0.016 1.00 97.25 97 ALA A O 1
ATOM 788 N N . ARG A 1 98 ? -9.354 -6.323 0.211 1.00 96.00 98 ARG A N 1
ATOM 789 C CA . ARG A 1 98 ? -9.553 -6.130 1.651 1.00 96.00 98 ARG A CA 1
ATOM 790 C C . ARG A 1 98 ? -8.587 -7.011 2.441 1.00 96.00 98 ARG A C 1
ATOM 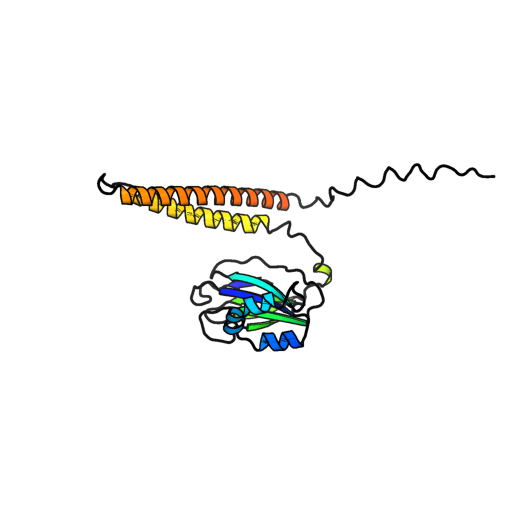792 O O . ARG A 1 98 ? -8.264 -8.124 2.026 1.00 96.00 98 ARG A O 1
ATOM 799 N N . PHE A 1 99 ? -8.181 -6.546 3.613 1.00 94.50 99 PHE A N 1
ATOM 800 C CA . PHE A 1 99 ? -7.433 -7.339 4.581 1.00 94.50 99 PHE A CA 1
ATOM 801 C C . PHE A 1 99 ? -7.786 -6.945 6.006 1.00 94.50 99 PHE A C 1
ATOM 803 O O . PHE A 1 99 ? -8.192 -5.814 6.269 1.00 94.50 99 PHE A O 1
ATOM 810 N N . ASP A 1 100 ? -7.626 -7.886 6.931 1.00 91.75 100 ASP A N 1
ATOM 811 C CA . ASP A 1 100 ? -7.868 -7.644 8.349 1.00 91.75 100 ASP A CA 1
ATOM 812 C C . ASP A 1 100 ? -6.601 -7.055 9.006 1.00 91.75 100 ASP A C 1
ATOM 814 O O . ASP A 1 100 ? -5.588 -7.755 9.121 1.00 91.75 100 ASP A O 1
ATOM 818 N N . PRO A 1 101 ? -6.621 -5.782 9.432 1.00 89.69 101 PRO A N 1
ATOM 819 C CA . PRO A 1 101 ? -5.472 -5.105 10.036 1.00 89.69 101 PRO A CA 1
ATOM 820 C C . PRO A 1 101 ? -5.107 -5.637 11.435 1.00 89.69 101 PRO A C 1
ATOM 822 O O . PRO A 1 101 ? -4.090 -5.235 12.002 1.00 89.69 101 PRO A O 1
ATOM 825 N N . SER A 1 102 ? -5.890 -6.564 11.994 1.00 85.94 102 SER A N 1
ATOM 826 C CA . SER A 1 102 ? -5.550 -7.298 13.220 1.00 85.94 102 SER A CA 1
ATOM 827 C C . SER A 1 102 ? -4.519 -8.401 12.996 1.00 85.94 102 SER A C 1
ATOM 829 O O . SER A 1 102 ? -3.977 -8.942 13.955 1.00 85.94 102 SER A O 1
ATOM 831 N N . TYR A 1 103 ? -4.217 -8.731 11.740 1.00 85.44 103 TYR A N 1
ATOM 832 C CA . TYR A 1 103 ? -3.234 -9.744 11.374 1.00 85.44 103 TYR A CA 1
ATOM 833 C C . TYR A 1 103 ? -2.067 -9.113 10.625 1.00 85.44 103 TYR A C 1
ATOM 835 O O . TYR A 1 103 ? -2.238 -8.184 9.831 1.00 85.44 103 TYR A O 1
ATOM 843 N N . GLY A 1 104 ? -0.875 -9.674 10.827 1.00 84.50 104 GLY A N 1
ATOM 844 C CA . GLY A 1 104 ? 0.264 -9.402 9.971 1.00 84.50 104 GLY A CA 1
ATOM 845 C C . GLY A 1 104 ? -0.106 -9.792 8.546 1.00 84.50 104 GLY A C 1
ATOM 846 O O . GLY A 1 104 ? -0.696 -10.845 8.320 1.00 84.50 104 GLY A O 1
ATOM 847 N N . GLN A 1 105 ? 0.206 -8.934 7.584 1.00 88.12 105 GLN A N 1
ATOM 848 C CA . GLN A 1 105 ? -0.101 -9.181 6.179 1.00 88.12 105 GLN A CA 1
ATOM 849 C C . GLN A 1 105 ? 1.185 -9.417 5.405 1.00 88.12 105 GLN A C 1
ATOM 851 O O . GLN A 1 105 ? 2.133 -8.640 5.551 1.00 88.12 105 GLN A O 1
ATOM 856 N N . TYR A 1 106 ? 1.183 -10.457 4.578 1.00 90.62 106 TYR A N 1
ATOM 857 C CA . TYR A 1 106 ? 2.187 -10.709 3.556 1.00 90.62 106 TYR A CA 1
ATOM 858 C C . TYR A 1 106 ? 1.542 -10.523 2.187 1.00 90.62 106 TYR A C 1
ATOM 860 O O . TYR A 1 106 ? 0.456 -11.048 1.943 1.00 90.62 106 TYR A O 1
ATOM 868 N N . VAL A 1 107 ? 2.175 -9.749 1.312 1.00 93.94 107 VAL A N 1
ATOM 869 C CA . VAL A 1 107 ? 1.634 -9.452 -0.015 1.00 93.94 107 VAL A CA 1
ATOM 870 C C . VAL A 1 107 ? 2.636 -9.877 -1.067 1.00 93.94 107 VAL A C 1
ATOM 872 O O . VAL A 1 107 ? 3.763 -9.392 -1.074 1.00 93.94 107 VAL A O 1
ATOM 875 N N . GLU A 1 108 ? 2.203 -10.758 -1.958 1.00 94.62 108 GLU A N 1
ATOM 876 C CA . GLU A 1 108 ? 3.002 -11.261 -3.071 1.00 94.62 108 GLU A CA 1
ATOM 877 C C . GLU A 1 108 ? 2.591 -10.528 -4.348 1.00 94.62 108 GLU A C 1
ATOM 879 O O . GLU A 1 108 ? 1.441 -10.634 -4.780 1.00 94.62 108 GLU A O 1
ATOM 884 N N . PHE A 1 109 ? 3.515 -9.794 -4.963 1.00 95.44 109 PHE A N 1
ATOM 885 C CA . PHE A 1 109 ? 3.308 -9.084 -6.223 1.00 95.44 109 PHE A CA 1
ATOM 886 C C . PHE A 1 109 ? 3.855 -9.907 -7.394 1.00 95.44 109 PHE A C 1
ATOM 888 O O . PHE A 1 109 ? 5.059 -10.176 -7.494 1.00 95.44 109 PHE A O 1
ATOM 895 N N . GLY A 1 110 ? 2.947 -10.316 -8.280 1.00 93.69 110 GLY A N 1
ATOM 896 C CA . GLY A 1 110 ? 3.218 -11.098 -9.481 1.00 93.69 110 GLY A CA 1
ATOM 897 C C . GLY A 1 110 ? 3.190 -10.253 -10.752 1.00 93.69 110 GLY A C 1
ATOM 898 O O . GLY A 1 110 ? 3.239 -9.027 -10.708 1.00 93.69 110 GLY A O 1
ATOM 899 N N . TYR A 1 111 ? 3.130 -10.920 -11.906 1.00 94.62 111 TYR A N 1
ATOM 900 C CA . TYR A 1 111 ? 3.254 -10.274 -13.217 1.00 94.62 111 TYR A CA 1
ATOM 901 C C . TYR A 1 111 ? 2.152 -9.241 -13.499 1.00 94.62 111 TYR A C 1
ATOM 903 O O . TYR A 1 111 ? 2.454 -8.132 -13.924 1.00 94.62 111 TYR A O 1
ATOM 911 N N . ASP A 1 112 ? 0.894 -9.581 -13.234 1.00 95.19 112 ASP A N 1
ATOM 912 C CA . ASP A 1 112 ? -0.280 -8.751 -13.536 1.00 95.19 112 ASP A CA 1
ATOM 913 C C . ASP A 1 112 ? -1.285 -8.672 -12.379 1.00 95.19 112 ASP A C 1
ATOM 915 O O . ASP A 1 112 ? -2.320 -8.021 -12.504 1.00 95.19 112 ASP A O 1
ATOM 919 N N . ALA A 1 113 ? -1.000 -9.326 -11.255 1.00 95.06 113 ALA A N 1
ATOM 920 C CA . ALA A 1 113 ? -1.848 -9.360 -10.077 1.00 95.06 113 ALA A CA 1
ATOM 921 C C . ALA A 1 113 ? -1.011 -9.587 -8.816 1.00 95.06 113 ALA A C 1
ATOM 923 O O . ALA A 1 113 ? 0.117 -10.078 -8.870 1.00 95.06 113 ALA A O 1
ATOM 924 N N . PHE A 1 114 ? -1.596 -9.266 -7.664 1.00 96.38 114 PHE A N 1
ATOM 925 C CA . PHE A 1 114 ? -1.023 -9.579 -6.360 1.00 96.38 114 PHE A CA 1
ATOM 926 C C . PHE A 1 114 ? -1.945 -10.496 -5.563 1.00 96.38 114 PHE A C 1
ATOM 928 O O . PHE A 1 114 ? -3.147 -10.585 -5.829 1.00 96.38 114 PHE A O 1
ATOM 935 N N . ARG A 1 115 ? -1.380 -11.140 -4.544 1.00 93.88 115 ARG A N 1
ATOM 936 C CA . ARG A 1 115 ? -2.109 -11.966 -3.586 1.00 93.88 115 ARG A CA 1
ATOM 937 C C . ARG A 1 115 ? -1.824 -11.513 -2.163 1.00 93.88 115 ARG A C 1
ATOM 939 O O . ARG A 1 115 ? -0.679 -11.276 -1.794 1.00 93.88 115 ARG A O 1
ATOM 946 N N . MET A 1 116 ? -2.882 -11.453 -1.361 1.00 92.56 116 MET A N 1
ATOM 947 C CA . MET A 1 116 ? -2.793 -11.259 0.084 1.00 92.56 116 MET A CA 1
ATOM 948 C C . MET A 1 116 ? -2.694 -12.613 0.783 1.00 92.56 116 MET A C 1
ATOM 950 O O . MET A 1 116 ? -3.526 -13.493 0.560 1.00 92.56 116 MET A O 1
ATOM 954 N N . VAL A 1 117 ? -1.712 -12.760 1.664 1.00 88.12 117 VAL A N 1
ATOM 955 C CA . VAL A 1 117 ? -1.553 -13.910 2.552 1.00 88.12 117 VAL A CA 1
ATOM 956 C C . VAL A 1 117 ? -1.644 -13.414 3.990 1.00 88.12 117 VAL A C 1
ATOM 958 O O . VAL A 1 117 ? -0.859 -12.578 4.445 1.00 88.12 117 VAL A O 1
ATOM 961 N N . ARG A 1 118 ? -2.632 -13.937 4.718 1.00 81.06 118 ARG A N 1
ATOM 962 C CA . ARG A 1 118 ? -2.820 -13.629 6.136 1.00 81.06 118 ARG A CA 1
ATOM 963 C C . ARG A 1 118 ? -1.708 -14.295 6.949 1.00 81.06 118 ARG A C 1
ATOM 965 O O . ARG A 1 118 ? -1.532 -15.509 6.889 1.00 81.06 118 ARG A O 1
ATOM 972 N N . GLY A 1 119 ? -0.982 -13.494 7.716 1.00 78.00 119 GLY A N 1
ATOM 973 C CA . GLY A 1 119 ? 0.010 -13.932 8.690 1.00 78.00 119 GLY A CA 1
ATOM 974 C C . GLY A 1 119 ? -0.589 -14.158 10.081 1.00 78.00 119 GLY A C 1
ATOM 975 O O . GLY A 1 119 ? -1.791 -14.365 10.246 1.00 78.00 119 GLY A O 1
ATOM 976 N N . LYS A 1 120 ? 0.267 -14.127 11.107 1.00 77.56 120 LYS A N 1
ATOM 977 C CA . LYS A 1 120 ? -0.152 -14.284 12.509 1.00 77.56 120 LYS A CA 1
ATOM 978 C C . LYS A 1 120 ? -0.924 -13.056 13.000 1.00 77.56 120 LYS A C 1
ATOM 980 O O . LYS A 1 120 ? -0.730 -11.955 12.486 1.00 77.56 120 LYS A O 1
ATOM 985 N N . LEU A 1 121 ? -1.780 -13.259 14.000 1.00 68.69 121 LEU A N 1
ATOM 986 C CA . LEU A 1 121 ? -2.420 -12.172 14.745 1.00 68.69 121 LEU A CA 1
ATOM 987 C C . LEU A 1 121 ? -1.349 -11.215 15.286 1.00 68.69 121 LEU A C 1
ATOM 989 O O . LEU A 1 121 ? -0.332 -11.665 15.815 1.00 68.69 121 LEU A O 1
ATOM 993 N N . VAL A 1 122 ? -1.572 -9.915 15.110 1.00 70.00 122 VAL A N 1
ATOM 994 C CA . VAL A 1 122 ? -0.741 -8.867 15.707 1.00 70.00 122 VAL A CA 1
ATOM 995 C C . VAL A 1 122 ? -1.260 -8.636 17.113 1.00 70.00 122 VAL A C 1
ATOM 997 O O . VAL A 1 122 ? -2.445 -8.359 17.291 1.00 70.00 122 VAL A O 1
ATOM 1000 N N . ASP A 1 123 ? -0.378 -8.747 18.098 1.00 68.81 123 ASP A 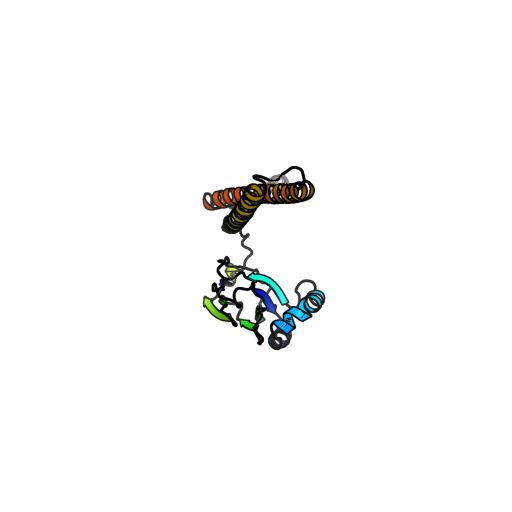N 1
ATOM 1001 C CA . ASP A 1 123 ? -0.708 -8.427 19.481 1.00 68.81 123 ASP A CA 1
ATOM 1002 C C . ASP A 1 123 ? -1.084 -6.933 19.591 1.00 68.81 123 ASP A C 1
ATOM 1004 O O . ASP A 1 123 ? -0.254 -6.079 19.255 1.00 68.81 123 ASP A O 1
ATOM 1008 N N . PRO A 1 124 ? -2.306 -6.578 20.027 1.00 59.91 124 PRO A N 1
ATOM 1009 C CA . PRO A 1 124 ? -2.717 -5.189 20.195 1.00 59.91 124 PRO A CA 1
ATOM 1010 C C . PRO A 1 124 ? -1.807 -4.395 21.137 1.00 59.91 124 PRO A C 1
ATOM 1012 O O . PRO A 1 124 ? -1.604 -3.207 20.896 1.00 59.91 124 PRO A O 1
ATOM 1015 N N . GLU A 1 125 ? -1.223 -5.031 22.158 1.00 59.22 125 GLU A N 1
ATOM 1016 C CA . GLU A 1 125 ? -0.309 -4.378 23.105 1.00 59.22 125 GLU A CA 1
ATOM 1017 C C . GLU A 1 125 ? 1.038 -4.030 22.453 1.00 59.22 125 GLU A C 1
ATOM 1019 O O . GLU A 1 125 ? 1.679 -3.040 22.810 1.00 59.22 125 GLU A O 1
ATOM 1024 N N . SER A 1 126 ? 1.431 -4.768 21.408 1.00 56.75 126 SER A N 1
ATOM 1025 C CA . SER A 1 126 ? 2.626 -4.460 20.611 1.00 56.75 126 SER A CA 1
ATOM 1026 C C . SER A 1 126 ? 2.475 -3.224 19.708 1.00 56.75 126 SER A C 1
ATOM 1028 O O . SER A 1 126 ? 3.478 -2.742 19.186 1.00 56.75 126 SER A O 1
ATOM 1030 N N . ARG A 1 127 ? 1.254 -2.673 19.559 1.00 56.69 127 ARG A N 1
ATOM 1031 C CA . ARG A 1 127 ? 0.967 -1.449 18.778 1.00 56.69 127 ARG A CA 1
ATOM 1032 C C . ARG A 1 127 ? 1.358 -0.150 19.489 1.00 56.69 127 ARG A C 1
ATOM 1034 O O . ARG A 1 127 ? 1.245 0.921 18.890 1.00 56.69 127 ARG A O 1
ATOM 1041 N N . GLY A 1 128 ? 1.779 -0.216 20.754 1.00 48.06 128 GLY A N 1
ATOM 1042 C CA . GLY A 1 128 ? 2.339 0.936 21.457 1.00 48.06 128 GLY A CA 1
ATOM 1043 C C . GLY A 1 128 ? 3.554 1.482 20.703 1.00 48.06 128 GLY A C 1
ATOM 1044 O O . GLY A 1 128 ? 4.369 0.713 20.204 1.00 48.06 128 GLY A O 1
ATOM 1045 N N . TRP A 1 129 ? 3.659 2.807 20.585 1.00 44.53 129 TRP A N 1
ATOM 1046 C CA . TRP A 1 129 ? 4.731 3.496 19.861 1.00 44.53 129 TRP A CA 1
ATOM 1047 C C . TRP A 1 129 ? 6.118 2.967 20.266 1.00 44.53 129 TRP A C 1
ATOM 1049 O O . TRP A 1 129 ? 6.641 3.306 21.326 1.00 44.53 129 TRP A O 1
ATOM 1059 N N . ARG A 1 130 ? 6.723 2.128 19.415 1.00 47.09 130 ARG A N 1
ATOM 1060 C CA . ARG A 1 130 ? 8.141 1.769 19.495 1.00 47.09 130 ARG A CA 1
ATOM 1061 C C . ARG A 1 130 ? 8.875 2.706 18.538 1.00 47.09 130 ARG A C 1
ATOM 1063 O O . ARG A 1 130 ? 8.643 2.603 17.330 1.00 47.09 130 ARG A O 1
ATOM 1070 N N . PRO A 1 131 ? 9.726 3.638 19.009 1.00 43.88 131 PRO A N 1
ATOM 1071 C CA . PRO A 1 131 ? 10.577 4.377 18.091 1.00 43.88 131 PRO A CA 1
ATOM 1072 C C . PRO A 1 131 ? 11.404 3.351 17.292 1.00 43.88 131 PRO A C 1
ATOM 1074 O O . PRO A 1 131 ? 11.867 2.355 17.859 1.00 43.88 131 PRO A O 1
ATOM 1077 N N . PRO A 1 132 ? 11.549 3.518 15.969 1.00 44.12 132 PRO A N 1
ATOM 1078 C CA . PRO A 1 132 ? 12.118 2.496 15.105 1.00 44.12 132 PRO A CA 1
ATOM 1079 C C . PRO A 1 132 ? 13.647 2.567 15.178 1.00 44.12 132 PRO A C 1
ATOM 1081 O O . PRO A 1 132 ? 14.301 2.975 14.220 1.00 44.12 132 PRO A O 1
ATOM 1084 N N . VAL A 1 133 ? 14.226 2.250 16.339 1.00 48.94 133 VAL A N 1
ATOM 1085 C CA . VAL A 1 133 ? 15.637 2.571 16.605 1.00 48.94 133 VAL A CA 1
ATOM 1086 C C . VAL A 1 133 ? 16.589 1.501 16.048 1.00 48.94 133 VAL A C 1
ATOM 1088 O O . VAL A 1 133 ? 17.639 1.856 15.540 1.00 48.94 133 VAL A O 1
ATOM 1091 N N . GLY A 1 134 ? 16.228 0.214 15.988 1.00 42.12 134 GLY A N 1
ATOM 1092 C CA . GLY A 1 134 ? 17.208 -0.843 15.659 1.00 42.12 134 GLY A CA 1
ATOM 1093 C C . GLY A 1 134 ? 17.547 -1.082 14.175 1.00 42.12 134 GLY A C 1
ATOM 1094 O O . GLY A 1 134 ? 18.700 -1.344 13.851 1.00 42.12 134 GLY A O 1
ATOM 1095 N N . TRP A 1 135 ? 16.570 -1.015 13.258 1.00 38.44 135 TRP A N 1
ATOM 1096 C CA . TRP A 1 135 ? 16.737 -1.537 11.880 1.00 38.44 135 TRP A CA 1
ATOM 1097 C C . TRP A 1 135 ? 16.669 -0.477 10.771 1.00 38.44 135 TRP A C 1
ATOM 1099 O O . TRP A 1 135 ? 17.188 -0.689 9.674 1.00 38.44 135 TRP A O 1
ATOM 1109 N N . SER A 1 136 ? 16.097 0.695 11.057 1.00 44.94 136 SER A N 1
ATOM 1110 C CA . SER A 1 136 ? 15.947 1.787 10.083 1.00 44.94 136 SER A CA 1
ATOM 1111 C C . SER A 1 136 ? 17.297 2.342 9.617 1.00 44.94 136 SER A C 1
ATOM 1113 O O . SER A 1 136 ? 17.451 2.668 8.443 1.00 44.94 136 SER A O 1
ATOM 1115 N N . GLY A 1 137 ? 18.291 2.405 10.514 1.00 44.28 137 GLY A N 1
ATOM 1116 C CA . GLY A 1 137 ? 19.629 2.922 10.199 1.00 44.28 137 GLY A CA 1
ATOM 1117 C C . GLY A 1 137 ? 20.403 2.044 9.212 1.00 44.28 137 GLY A C 1
ATOM 1118 O O . GLY A 1 137 ? 21.022 2.551 8.281 1.00 44.28 137 GLY A O 1
ATOM 1119 N N . VAL A 1 138 ? 20.306 0.718 9.346 1.00 49.56 138 VAL A N 1
ATOM 1120 C CA . VAL A 1 138 ? 21.034 -0.229 8.481 1.00 49.56 138 VAL A CA 1
ATOM 1121 C C . VAL A 1 138 ? 20.363 -0.376 7.106 1.00 49.56 138 VAL A C 1
ATOM 1123 O O . VAL A 1 138 ? 21.055 -0.450 6.086 1.00 49.56 138 VAL A O 1
ATOM 1126 N N . GLY A 1 139 ? 19.025 -0.344 7.050 1.00 43.16 139 GLY A N 1
ATOM 1127 C CA . GLY A 1 139 ? 18.261 -0.404 5.794 1.00 43.16 139 GLY A CA 1
ATOM 1128 C C . GLY A 1 139 ? 18.397 0.852 4.919 1.00 43.16 139 GLY A C 1
ATOM 1129 O O . GLY A 1 139 ? 18.533 0.750 3.704 1.00 43.16 139 GLY A O 1
ATOM 1130 N N . LEU A 1 140 ? 18.438 2.049 5.517 1.00 43.31 140 LEU A N 1
ATOM 1131 C CA . LEU A 1 140 ? 18.728 3.292 4.780 1.00 43.31 140 LEU A CA 1
ATOM 1132 C C . LEU A 1 140 ? 20.193 3.369 4.320 1.00 43.31 140 LEU A C 1
ATOM 1134 O O . LEU A 1 140 ? 20.465 3.842 3.216 1.00 43.31 140 LEU A O 1
ATOM 1138 N N . GLY A 1 141 ? 21.133 2.856 5.121 1.00 40.72 141 GLY A N 1
ATOM 1139 C CA . GLY A 1 141 ? 22.551 2.795 4.754 1.00 40.72 141 GLY A CA 1
ATOM 1140 C C . GLY A 1 141 ? 22.826 1.933 3.514 1.00 40.72 141 GLY A C 1
ATOM 1141 O O . GLY A 1 141 ? 23.621 2.318 2.658 1.00 40.72 141 GLY A O 1
ATOM 1142 N N . THR A 1 142 ? 22.124 0.806 3.360 1.00 46.97 142 THR A N 1
ATOM 1143 C CA . THR A 1 142 ? 22.274 -0.100 2.203 1.00 46.97 142 THR A CA 1
ATOM 1144 C C . THR A 1 142 ? 21.701 0.480 0.907 1.00 46.97 142 THR A C 1
ATOM 1146 O O . THR A 1 142 ? 22.336 0.352 -0.141 1.00 46.97 142 THR A O 1
ATOM 1149 N N . VAL A 1 143 ? 20.575 1.204 0.964 1.00 46.50 143 VAL A N 1
ATOM 1150 C CA . VAL A 1 143 ? 20.040 1.956 -0.191 1.00 46.50 143 VAL A CA 1
ATOM 1151 C C . VAL A 1 143 ? 21.009 3.068 -0.623 1.00 46.50 143 VAL A C 1
ATOM 1153 O O . VAL A 1 143 ? 21.238 3.253 -1.818 1.00 46.50 143 VAL A O 1
ATOM 1156 N N . GLY A 1 144 ? 21.649 3.758 0.330 1.00 46.34 144 GLY A N 1
ATOM 1157 C CA . GLY A 1 144 ? 22.665 4.782 0.049 1.00 46.34 144 GLY A CA 1
ATOM 1158 C C . GLY A 1 144 ? 23.925 4.234 -0.636 1.00 46.34 144 GLY A C 1
ATOM 1159 O O . GLY A 1 144 ? 24.416 4.836 -1.590 1.00 46.34 144 GLY A O 1
ATOM 1160 N N . VAL A 1 145 ? 24.415 3.062 -0.212 1.00 51.91 145 VAL A N 1
ATOM 1161 C CA . VAL A 1 145 ? 25.551 2.384 -0.867 1.00 51.91 145 VAL A CA 1
ATOM 1162 C C . VAL A 1 145 ? 25.170 1.888 -2.266 1.00 51.91 145 VAL A C 1
ATOM 1164 O O . VAL A 1 145 ? 25.938 2.091 -3.203 1.00 51.91 145 VAL A O 1
ATOM 1167 N N . GLY A 1 146 ? 23.971 1.317 -2.439 1.00 45.00 146 GLY A N 1
ATOM 1168 C CA . GLY A 1 146 ? 23.480 0.862 -3.746 1.00 45.00 146 GLY A CA 1
ATOM 1169 C C . GLY A 1 146 ? 23.345 1.996 -4.770 1.00 45.00 146 GLY A C 1
ATOM 1170 O O . GLY A 1 146 ? 23.821 1.872 -5.900 1.00 45.00 146 GLY A O 1
ATOM 1171 N N . LEU A 1 147 ? 22.774 3.135 -4.362 1.00 43.84 147 LEU A N 1
ATOM 1172 C CA . LEU A 1 147 ? 22.704 4.339 -5.197 1.00 43.84 147 LEU A CA 1
ATOM 1173 C C . LEU A 1 147 ? 24.098 4.937 -5.458 1.00 43.84 147 LEU A C 1
ATOM 1175 O O . LEU A 1 147 ? 24.393 5.331 -6.585 1.00 43.84 147 LEU A O 1
ATOM 1179 N N . GLY A 1 148 ? 24.987 4.948 -4.458 1.00 43.53 148 GLY A N 1
ATOM 1180 C CA . GLY A 1 148 ? 26.372 5.408 -4.605 1.00 43.53 148 GLY A CA 1
ATOM 1181 C C . GLY A 1 148 ? 27.169 4.601 -5.635 1.00 43.53 148 GLY A C 1
ATOM 1182 O O . GLY A 1 148 ? 27.854 5.184 -6.477 1.00 43.53 148 GLY A O 1
ATOM 1183 N N . THR A 1 149 ? 27.039 3.270 -5.633 1.00 49.38 149 THR A N 1
ATOM 1184 C CA . THR A 1 149 ? 27.668 2.398 -6.639 1.00 49.38 149 THR A CA 1
ATOM 1185 C C . THR A 1 149 ? 27.100 2.638 -8.039 1.00 49.38 149 THR A C 1
ATOM 1187 O O . THR A 1 149 ? 27.870 2.702 -8.996 1.00 49.38 149 THR A O 1
ATOM 1190 N N . PHE A 1 150 ? 25.785 2.842 -8.174 1.00 46.12 150 PHE A N 1
ATOM 1191 C CA . PHE A 1 150 ? 25.153 3.160 -9.459 1.00 46.12 150 PHE A CA 1
ATOM 1192 C C . PHE A 1 150 ? 25.680 4.478 -10.061 1.00 46.12 150 PHE A C 1
ATOM 1194 O O . PHE A 1 150 ? 26.088 4.505 -11.222 1.00 46.12 150 PHE A O 1
ATOM 1201 N N . PHE A 1 151 ? 25.776 5.551 -9.266 1.00 48.66 151 PHE A N 1
ATOM 1202 C CA . PHE A 1 151 ? 26.341 6.825 -9.733 1.00 48.66 151 PHE A CA 1
ATOM 1203 C C . PHE A 1 151 ? 27.851 6.757 -10.001 1.00 48.66 151 PHE A C 1
ATOM 1205 O O . PHE A 1 151 ? 28.327 7.394 -10.939 1.00 48.66 151 PHE A O 1
ATOM 1212 N N . ALA A 1 152 ? 28.610 5.955 -9.247 1.00 48.69 152 ALA A N 1
ATOM 1213 C CA . ALA A 1 152 ? 30.037 5.752 -9.506 1.00 48.69 152 ALA A CA 1
ATOM 1214 C C . ALA A 1 152 ? 30.293 5.056 -10.860 1.00 48.69 152 ALA A C 1
ATOM 1216 O O . ALA A 1 152 ? 31.213 5.432 -11.589 1.00 48.69 152 ALA A O 1
ATOM 1217 N N . VAL A 1 153 ? 29.452 4.095 -11.252 1.00 53.47 153 VAL A N 1
ATOM 1218 C CA . VAL A 1 153 ? 29.528 3.475 -12.587 1.00 53.47 153 VAL A CA 1
ATOM 1219 C C . VAL A 1 153 ? 29.248 4.506 -13.686 1.00 53.47 153 VAL A C 1
ATOM 1221 O O . VAL A 1 153 ? 30.034 4.618 -14.626 1.00 53.47 153 VAL A O 1
ATOM 1224 N N . LEU A 1 154 ? 28.213 5.336 -13.524 1.00 53.41 154 LEU A N 1
ATOM 1225 C CA . LEU A 1 154 ? 27.891 6.407 -14.476 1.00 53.41 154 LEU A CA 1
ATOM 1226 C C . LEU A 1 154 ? 29.024 7.441 -14.607 1.00 53.41 154 LEU A C 1
ATOM 1228 O O . LEU A 1 154 ? 29.334 7.868 -15.720 1.00 53.41 154 LEU A O 1
ATOM 1232 N N . THR A 1 155 ? 29.704 7.795 -13.505 1.00 53.44 155 THR A N 1
ATOM 1233 C CA . THR A 1 155 ? 30.895 8.668 -13.566 1.00 53.44 155 THR A CA 1
ATOM 1234 C C . THR A 1 155 ? 32.042 8.052 -14.362 1.00 53.44 155 THR A C 1
ATOM 1236 O O . THR A 1 155 ? 32.740 8.770 -15.079 1.00 53.44 155 THR A O 1
ATOM 1239 N N . ASN A 1 156 ? 32.244 6.735 -14.266 1.00 56.75 156 ASN A N 1
ATOM 1240 C CA . ASN A 1 156 ? 33.303 6.050 -14.998 1.00 56.75 156 ASN A CA 1
ATOM 1241 C C . ASN A 1 156 ? 32.992 5.988 -16.501 1.00 56.75 156 ASN A C 1
ATOM 1243 O O . ASN A 1 156 ? 33.874 6.264 -17.311 1.00 56.75 156 ASN A O 1
ATOM 1247 N N . ASP A 1 157 ? 31.743 5.718 -16.878 1.00 57.75 157 ASP A N 1
ATOM 1248 C CA . ASP A 1 157 ? 31.317 5.708 -18.282 1.00 57.75 157 ASP A CA 1
ATOM 1249 C C . ASP A 1 157 ? 31.402 7.107 -18.919 1.00 57.75 157 ASP A C 1
ATOM 1251 O O . ASP A 1 157 ? 31.911 7.253 -20.036 1.00 57.75 157 ASP A O 1
ATOM 1255 N N . ALA A 1 158 ? 31.023 8.158 -18.180 1.00 55.34 158 ALA A N 1
ATOM 1256 C CA . ALA A 1 158 ? 31.211 9.547 -18.607 1.00 55.34 158 ALA A CA 1
ATOM 1257 C C . ALA A 1 158 ? 32.703 9.912 -18.765 1.00 55.34 158 ALA A C 1
ATOM 1259 O O . ALA A 1 158 ? 33.088 10.556 -19.743 1.00 55.34 158 ALA A O 1
ATOM 1260 N N . ALA A 1 159 ? 33.569 9.447 -17.856 1.00 55.72 159 ALA A N 1
ATOM 1261 C CA . ALA A 1 159 ? 35.015 9.678 -17.911 1.00 55.72 159 ALA A CA 1
ATOM 1262 C C . ALA A 1 159 ? 35.725 8.893 -19.033 1.00 55.72 159 ALA A C 1
ATOM 1264 O O . ALA A 1 159 ? 36.741 9.342 -19.563 1.00 55.72 159 ALA A O 1
ATOM 1265 N N . VAL A 1 160 ? 35.211 7.728 -19.435 1.00 58.84 160 VAL A N 1
ATOM 1266 C CA . VAL A 1 160 ? 35.736 6.987 -20.594 1.00 58.84 160 VAL A CA 1
ATOM 1267 C C . VAL A 1 160 ? 35.357 7.691 -21.902 1.00 58.84 160 VAL A C 1
ATOM 1269 O O . VAL A 1 160 ? 36.174 7.738 -22.822 1.00 58.84 160 VAL A O 1
ATOM 1272 N N . GLY A 1 161 ? 34.183 8.328 -21.960 1.00 55.22 161 GLY A N 1
ATOM 1273 C CA . GLY A 1 161 ? 33.726 9.123 -23.106 1.00 55.22 161 GLY A CA 1
ATOM 1274 C C . GLY A 1 161 ? 34.544 10.391 -23.400 1.00 55.22 161 GLY A C 1
ATOM 1275 O O . GLY A 1 161 ? 34.456 10.923 -24.509 1.00 55.22 161 GLY A O 1
ATOM 1276 N N . THR A 1 162 ? 35.365 10.864 -22.455 1.00 50.44 162 THR A N 1
ATOM 1277 C CA . THR A 1 162 ? 36.230 12.048 -22.628 1.00 50.44 162 THR A CA 1
ATOM 1278 C C . THR A 1 162 ? 37.651 11.712 -23.097 1.00 50.44 162 THR A C 1
ATOM 1280 O O . THR A 1 162 ? 38.374 12.599 -23.561 1.00 50.44 162 THR A O 1
ATOM 1283 N N . ARG A 1 163 ? 38.068 10.436 -23.065 1.00 51.81 163 ARG A N 1
ATOM 1284 C CA . ARG A 1 163 ? 39.399 10.016 -23.539 1.00 51.81 163 ARG A CA 1
ATOM 1285 C C . ARG A 1 163 ? 39.470 10.047 -25.070 1.00 51.81 163 ARG A C 1
ATOM 1287 O O . ARG A 1 163 ? 39.004 9.137 -25.745 1.00 51.81 163 ARG A O 1
ATOM 1294 N N . GLY A 1 164 ? 40.113 11.084 -25.614 1.00 56.16 164 GLY A N 1
ATOM 1295 C CA . GLY A 1 164 ? 40.435 11.205 -27.045 1.00 56.16 164 GLY A CA 1
ATOM 1296 C C . GLY A 1 164 ? 39.644 12.263 -27.824 1.00 56.16 164 GLY A C 1
ATOM 1297 O O . GLY A 1 164 ? 39.711 12.285 -29.056 1.00 56.16 164 GLY A O 1
ATOM 1298 N N . LEU A 1 165 ? 38.905 13.148 -27.146 1.00 54.56 165 LEU A N 1
ATOM 1299 C CA . LEU A 1 165 ? 38.180 14.242 -27.800 1.00 54.56 165 LEU A CA 1
ATOM 1300 C C . LEU A 1 165 ? 39.146 15.318 -28.329 1.00 54.56 165 LEU A C 1
ATOM 1302 O O . LEU A 1 165 ? 40.098 15.714 -27.659 1.00 54.56 165 LEU A O 1
ATOM 1306 N N . ARG A 1 166 ? 38.913 15.783 -29.564 1.00 58.59 166 ARG A N 1
ATOM 1307 C CA . ARG A 1 166 ? 39.730 16.814 -30.229 1.00 58.59 166 ARG A CA 1
ATOM 1308 C C . ARG A 1 166 ? 39.183 18.216 -29.907 1.00 58.59 166 ARG A C 1
ATOM 1310 O O . ARG A 1 166 ? 37.985 18.346 -29.673 1.00 58.59 166 ARG A O 1
ATOM 1317 N N . PRO A 1 167 ? 39.996 19.289 -29.991 1.00 56.56 167 PRO A N 1
ATOM 1318 C CA . PRO A 1 167 ? 39.605 20.651 -29.583 1.00 56.56 167 PRO A CA 1
ATOM 1319 C C . PRO A 1 167 ? 38.348 21.234 -30.256 1.00 56.56 167 PRO A C 1
ATOM 1321 O O . PRO A 1 167 ? 37.760 22.181 -29.748 1.00 56.56 167 PRO A O 1
ATOM 1324 N N . LYS A 1 168 ? 37.920 20.673 -31.394 1.00 53.97 168 LYS A N 1
ATOM 1325 C CA . LYS A 1 168 ? 36.711 21.087 -32.123 1.00 53.97 168 LYS A CA 1
ATOM 1326 C C . LYS A 1 168 ? 35.390 20.653 -31.470 1.00 53.97 168 LYS A C 1
ATOM 1328 O O . LYS A 1 168 ? 34.342 21.126 -31.885 1.00 53.97 168 LYS A O 1
ATOM 1333 N N . ASP A 1 169 ? 35.438 19.781 -30.464 1.00 56.88 169 ASP A N 1
ATOM 1334 C CA . ASP A 1 169 ? 34.262 19.220 -29.787 1.00 56.88 169 ASP A CA 1
ATOM 1335 C C . ASP A 1 169 ? 34.019 19.882 -28.409 1.00 56.88 169 ASP A C 1
ATOM 1337 O O . ASP A 1 169 ? 33.449 19.270 -27.508 1.00 56.88 169 ASP A O 1
ATOM 1341 N N . ALA A 1 170 ? 34.467 21.132 -28.222 1.00 57.12 170 ALA A N 1
ATOM 1342 C CA . ALA A 1 170 ? 34.482 21.842 -26.936 1.00 57.12 170 ALA A CA 1
ATOM 1343 C C . ALA A 1 170 ? 33.107 21.935 -26.237 1.00 57.12 170 ALA A C 1
ATOM 1345 O O . ALA A 1 170 ? 33.038 21.802 -25.018 1.00 57.12 170 ALA A O 1
ATOM 1346 N N . GLU A 1 171 ? 32.004 22.072 -26.983 1.00 56.81 171 GLU A N 1
ATOM 1347 C CA . GLU A 1 171 ? 30.642 22.025 -26.417 1.00 56.81 171 GLU A CA 1
ATOM 1348 C C . GLU A 1 171 ? 30.269 20.636 -25.879 1.00 56.81 171 GLU A C 1
ATOM 1350 O O . GLU A 1 171 ? 29.611 20.515 -24.845 1.00 56.81 171 GLU A O 1
ATOM 1355 N N . LYS A 1 172 ? 30.720 19.570 -26.551 1.00 56.28 172 LYS A N 1
ATOM 1356 C CA . LYS A 1 172 ? 30.541 18.189 -26.084 1.00 56.28 172 LYS A CA 1
ATOM 1357 C C . LYS A 1 172 ? 31.408 17.920 -24.854 1.00 56.28 172 LYS A C 1
ATOM 1359 O O . LYS A 1 172 ? 30.986 17.202 -23.955 1.00 56.28 172 LYS A O 1
ATOM 1364 N N . HIS A 1 173 ? 32.582 18.546 -24.798 1.00 52.56 173 HIS A N 1
ATOM 1365 C CA . HIS A 1 173 ? 33.458 18.518 -23.635 1.00 52.56 173 HIS A CA 1
ATOM 1366 C C . HIS A 1 173 ? 32.813 19.212 -22.429 1.00 52.56 173 HIS A C 1
ATOM 1368 O O . HIS A 1 173 ? 32.846 18.657 -21.342 1.00 52.56 173 HIS A O 1
ATOM 1374 N N . ALA A 1 174 ? 32.172 20.369 -22.622 1.00 58.31 174 ALA A N 1
ATOM 1375 C CA . ALA A 1 174 ? 31.493 21.098 -21.551 1.00 58.31 174 ALA A CA 1
ATOM 1376 C C . ALA A 1 174 ? 30.317 20.310 -20.949 1.00 58.31 174 ALA A C 1
ATOM 1378 O O . ALA A 1 174 ? 30.214 20.229 -19.730 1.00 58.31 174 ALA A O 1
ATOM 1379 N N . ARG A 1 175 ? 29.480 19.669 -21.781 1.00 59.69 175 ARG A N 1
ATOM 1380 C CA . ARG A 1 175 ? 28.366 18.831 -21.291 1.00 59.69 175 ARG A CA 1
ATOM 1381 C C . ARG A 1 175 ? 28.843 17.600 -20.519 1.00 59.69 175 ARG A C 1
ATOM 1383 O O . ARG A 1 175 ? 28.308 17.298 -19.465 1.00 59.69 175 ARG A O 1
ATOM 1390 N N . LEU A 1 176 ? 29.878 16.917 -21.015 1.00 55.22 176 LEU A N 1
ATOM 1391 C CA . LEU A 1 176 ? 30.424 15.734 -20.340 1.00 55.22 176 LEU A CA 1
ATOM 1392 C C . LEU A 1 176 ? 31.126 16.081 -19.019 1.00 55.22 176 LEU A C 1
ATOM 1394 O O . LEU A 1 176 ? 31.098 15.276 -18.092 1.00 55.22 176 LEU A O 1
ATOM 1398 N N . THR A 1 177 ? 31.742 17.264 -18.917 1.00 58.88 177 THR A N 1
ATOM 1399 C CA . THR A 1 177 ? 32.312 17.753 -17.653 1.00 58.88 177 THR A CA 1
ATOM 1400 C C . THR A 1 177 ? 31.216 18.102 -16.637 1.00 58.88 177 THR A C 1
ATOM 1402 O O . THR A 1 177 ? 31.369 17.781 -15.463 1.00 58.88 177 THR A O 1
ATOM 1405 N N . ASP A 1 178 ? 30.101 18.694 -17.077 1.00 60.72 178 ASP A N 1
ATOM 1406 C CA . ASP A 1 178 ? 28.956 19.044 -16.217 1.00 60.72 178 ASP A CA 1
ATOM 1407 C C . ASP A 1 178 ? 28.239 17.796 -15.665 1.00 60.72 178 ASP A C 1
ATOM 1409 O O . ASP A 1 178 ? 27.971 17.693 -14.464 1.00 60.72 178 ASP A O 1
ATOM 1413 N N . ASP A 1 179 ? 28.039 16.782 -16.513 1.00 54.44 179 ASP A N 1
ATOM 1414 C CA . ASP A 1 179 ? 27.521 15.474 -16.095 1.00 54.44 179 ASP A CA 1
ATOM 1415 C C . ASP A 1 179 ? 28.486 14.786 -15.108 1.00 54.44 179 ASP A C 1
ATOM 1417 O O . ASP A 1 179 ? 28.062 14.239 -14.087 1.00 54.44 179 ASP A O 1
ATOM 1421 N N . TYR A 1 180 ? 29.800 14.852 -15.362 1.00 51.59 180 TYR A N 1
ATOM 1422 C CA . TYR A 1 180 ? 30.822 14.290 -14.474 1.00 51.59 180 TYR A CA 1
ATOM 1423 C C . TYR A 1 180 ? 30.810 14.938 -13.082 1.00 51.59 180 TYR A C 1
ATOM 1425 O O . TYR A 1 180 ? 30.810 14.220 -12.079 1.00 51.59 180 TYR A O 1
ATOM 1433 N N . ASP A 1 181 ? 30.758 16.270 -12.999 1.00 55.84 181 ASP A N 1
ATOM 1434 C CA . ASP A 1 181 ? 30.723 16.983 -11.718 1.00 55.84 181 ASP A CA 1
ATOM 1435 C C . ASP A 1 181 ? 29.399 16.764 -10.975 1.00 55.84 181 ASP A C 1
ATOM 1437 O O . ASP A 1 181 ? 29.395 16.581 -9.749 1.00 55.84 181 ASP A O 1
ATOM 1441 N N . THR A 1 182 ? 28.287 16.668 -11.706 1.00 62.34 182 THR A N 1
ATOM 1442 C CA . THR A 1 182 ? 26.969 16.360 -11.139 1.00 62.34 182 THR A CA 1
ATOM 1443 C C . THR A 1 182 ? 26.944 14.957 -10.527 1.00 62.34 182 THR A C 1
ATOM 1445 O O . THR A 1 182 ? 26.573 14.790 -9.360 1.00 62.34 182 THR A O 1
ATOM 1448 N N . TYR A 1 183 ? 27.415 13.937 -11.251 1.00 48.66 183 TYR A N 1
ATOM 1449 C CA . TYR A 1 183 ? 27.429 12.557 -10.754 1.00 48.66 183 TYR A CA 1
ATOM 1450 C C . TYR A 1 183 ? 28.496 12.310 -9.677 1.00 48.66 183 TYR A C 1
ATOM 1452 O O . TYR A 1 183 ? 28.275 11.530 -8.744 1.00 48.66 183 TYR A O 1
ATOM 1460 N N . ARG A 1 184 ? 29.638 13.007 -9.731 1.00 49.78 184 ARG A N 1
ATOM 1461 C CA . ARG A 1 184 ? 30.655 12.976 -8.669 1.00 49.78 184 ARG A CA 1
ATOM 1462 C C . ARG A 1 184 ? 30.135 13.600 -7.374 1.00 49.78 184 ARG A C 1
ATOM 1464 O O . ARG A 1 184 ? 30.371 13.060 -6.297 1.00 49.78 184 ARG A O 1
ATOM 1471 N N . THR A 1 185 ? 29.392 14.698 -7.465 1.00 55.38 185 THR A N 1
ATOM 1472 C CA . THR A 1 185 ? 28.776 15.333 -6.292 1.00 55.38 185 THR A CA 1
ATOM 1473 C C . THR A 1 185 ? 27.685 14.441 -5.699 1.00 55.38 185 THR A C 1
ATOM 1475 O O . THR A 1 185 ? 27.666 14.211 -4.488 1.00 55.38 185 THR A O 1
ATOM 1478 N N . ALA A 1 186 ? 26.833 13.850 -6.543 1.00 48.56 186 ALA A N 1
ATOM 1479 C CA . ALA A 1 186 ? 25.797 12.917 -6.106 1.00 48.56 186 ALA A CA 1
ATOM 1480 C C . ALA A 1 186 ? 26.377 11.665 -5.424 1.00 48.56 186 ALA A C 1
ATOM 1482 O O . ALA A 1 186 ? 25.841 11.221 -4.405 1.00 48.56 186 ALA A O 1
ATOM 1483 N N . SER A 1 187 ? 27.489 11.118 -5.931 1.00 50.59 187 SER A N 1
ATOM 1484 C CA . SER A 1 187 ? 28.139 9.956 -5.313 1.00 50.59 187 SER A CA 1
ATOM 1485 C C . SER A 1 187 ? 28.776 10.298 -3.963 1.00 50.59 187 SER A C 1
ATOM 1487 O O . SER A 1 187 ? 28.578 9.549 -3.010 1.00 50.59 187 SER A O 1
ATOM 1489 N N . ILE A 1 188 ? 29.444 11.451 -3.821 1.00 55.75 188 ILE A N 1
ATOM 1490 C CA . ILE A 1 188 ? 30.014 11.902 -2.536 1.00 55.75 188 ILE A CA 1
ATOM 1491 C C . ILE A 1 188 ? 28.921 12.100 -1.480 1.00 55.75 188 ILE A C 1
ATOM 1493 O O . ILE A 1 188 ? 29.074 11.633 -0.351 1.00 55.75 188 ILE A O 1
ATOM 1497 N N . ILE A 1 189 ? 27.805 12.743 -1.837 1.00 53.88 189 ILE A N 1
ATOM 1498 C CA . ILE A 1 189 ? 26.674 12.937 -0.918 1.00 53.88 189 ILE A CA 1
ATOM 1499 C C . ILE A 1 189 ? 26.070 11.582 -0.529 1.00 53.88 189 ILE A C 1
ATOM 1501 O O . ILE A 1 189 ? 25.854 11.324 0.652 1.00 53.88 189 ILE A O 1
ATOM 1505 N N . SER A 1 190 ? 25.858 10.686 -1.496 1.00 46.50 190 SER A N 1
ATOM 1506 C CA . SER A 1 190 ? 25.251 9.371 -1.247 1.00 46.50 190 SER A CA 1
ATOM 1507 C C . SER A 1 190 ? 26.134 8.468 -0.380 1.00 46.50 190 SER A C 1
ATOM 1509 O O . SER A 1 190 ? 25.630 7.846 0.553 1.00 46.50 190 SER A O 1
ATOM 1511 N N . PHE A 1 191 ? 27.453 8.436 -0.616 1.00 54.03 191 PHE A N 1
ATOM 1512 C CA . PHE A 1 191 ? 28.394 7.702 0.237 1.00 54.03 191 PHE A CA 1
ATOM 1513 C C . PHE A 1 191 ? 28.530 8.335 1.622 1.00 54.03 191 PHE A C 1
ATOM 1515 O O . PHE A 1 191 ? 28.554 7.607 2.610 1.00 54.03 191 PHE A O 1
ATOM 1522 N N . GLY A 1 192 ? 28.580 9.667 1.717 1.00 49.94 192 GLY A N 1
ATOM 1523 C CA . GLY A 1 192 ? 28.670 10.370 2.999 1.00 49.94 192 GLY A CA 1
ATOM 1524 C C . GLY A 1 192 ? 27.447 10.120 3.881 1.00 49.94 192 GLY A C 1
ATOM 1525 O O . GLY A 1 192 ? 27.581 9.760 5.050 1.00 49.94 192 GLY A O 1
ATOM 1526 N N . VAL A 1 193 ? 26.251 10.232 3.301 1.00 52.75 193 VAL A N 1
ATOM 1527 C CA . VAL A 1 193 ? 24.984 9.975 3.994 1.00 52.75 193 VAL A CA 1
ATOM 1528 C C . VAL A 1 193 ? 24.827 8.481 4.304 1.00 52.75 193 VAL A C 1
ATOM 1530 O O . VAL A 1 193 ? 24.522 8.119 5.439 1.00 52.75 193 VAL A O 1
ATOM 1533 N N . GLY A 1 194 ? 25.109 7.596 3.343 1.00 46.59 194 GLY A N 1
ATOM 1534 C CA . GLY A 1 194 ? 25.016 6.143 3.521 1.00 46.59 194 GLY A CA 1
ATOM 1535 C C . GLY A 1 194 ? 25.973 5.589 4.584 1.00 46.59 194 GLY A C 1
ATOM 1536 O O . GLY A 1 194 ? 25.564 4.777 5.414 1.00 46.59 194 GLY A O 1
ATOM 1537 N N . ALA A 1 195 ? 27.224 6.060 4.621 1.00 48.12 195 ALA A N 1
ATOM 1538 C CA . ALA A 1 195 ? 28.208 5.651 5.623 1.00 48.12 195 ALA A CA 1
ATOM 1539 C C . ALA A 1 195 ? 27.835 6.131 7.034 1.00 48.12 195 ALA A C 1
ATOM 1541 O O . ALA A 1 195 ? 27.956 5.364 7.989 1.00 48.12 195 ALA A O 1
ATOM 1542 N N . ALA A 1 196 ? 27.323 7.359 7.172 1.00 48.38 196 ALA A N 1
ATOM 1543 C CA . ALA A 1 196 ? 26.848 7.871 8.457 1.00 48.38 196 ALA A CA 1
ATOM 1544 C C . ALA A 1 196 ? 25.690 7.025 9.017 1.00 48.38 196 ALA A C 1
ATOM 1546 O O . ALA A 1 196 ? 25.688 6.684 10.201 1.00 48.38 196 ALA A O 1
ATOM 1547 N N . PHE A 1 197 ? 24.749 6.611 8.162 1.00 50.12 197 PHE A N 1
ATOM 1548 C CA . PHE A 1 197 ? 23.646 5.736 8.565 1.00 50.12 197 PHE A CA 1
ATOM 1549 C C . PHE A 1 197 ? 24.091 4.305 8.901 1.00 50.12 197 PHE A C 1
ATOM 1551 O O . PHE A 1 197 ? 23.560 3.727 9.849 1.00 50.12 197 PHE A O 1
ATOM 1558 N N . LEU A 1 198 ? 25.098 3.751 8.211 1.00 52.38 198 LEU A N 1
ATOM 1559 C CA . LEU A 1 198 ? 25.683 2.450 8.569 1.00 52.38 198 LEU A CA 1
ATOM 1560 C C . LEU A 1 198 ? 26.372 2.479 9.937 1.00 52.38 198 LEU A C 1
ATOM 1562 O O . LEU A 1 198 ? 26.172 1.565 10.734 1.00 52.38 198 LEU A O 1
ATOM 1566 N N . VAL A 1 199 ? 27.146 3.528 10.230 1.00 51.34 199 VAL A N 1
ATOM 1567 C CA . VAL A 1 199 ? 27.828 3.678 11.527 1.00 51.34 199 VAL A CA 1
ATOM 1568 C C . VAL A 1 199 ? 26.815 3.869 12.654 1.00 51.34 199 VAL A C 1
ATOM 1570 O O . VAL A 1 199 ? 26.907 3.191 13.675 1.00 51.34 199 VAL A O 1
ATOM 1573 N N . ALA A 1 200 ? 25.811 4.727 12.456 1.00 48.22 200 ALA A N 1
ATOM 1574 C CA . ALA A 1 200 ? 24.740 4.918 13.430 1.00 48.22 200 ALA A CA 1
ATOM 1575 C C . ALA A 1 200 ? 23.932 3.626 13.653 1.00 48.22 200 ALA A C 1
ATOM 1577 O O . ALA A 1 200 ? 23.669 3.250 14.792 1.00 48.22 200 ALA A O 1
ATOM 1578 N N . GLY A 1 201 ? 23.594 2.904 12.579 1.00 46.34 201 GLY A N 1
ATOM 1579 C CA . GLY A 1 201 ? 22.892 1.623 12.656 1.00 46.34 201 GLY A CA 1
ATOM 1580 C C . GLY A 1 201 ? 23.698 0.535 13.374 1.00 46.34 201 GLY A C 1
ATOM 1581 O O . GLY A 1 201 ? 23.151 -0.182 14.207 1.00 46.34 201 GLY A O 1
ATOM 1582 N N . ALA A 1 202 ? 25.005 0.439 13.113 1.00 51.94 202 ALA A N 1
ATOM 1583 C CA . ALA A 1 202 ? 25.885 -0.510 13.792 1.00 51.94 202 ALA A CA 1
ATOM 1584 C C . ALA A 1 202 ? 26.061 -0.182 15.284 1.00 51.94 202 ALA A C 1
ATOM 1586 O O . ALA A 1 202 ? 26.034 -1.091 16.110 1.00 51.94 202 ALA A O 1
ATOM 1587 N N . ALA A 1 203 ? 26.186 1.100 15.645 1.00 50.25 203 ALA A N 1
ATOM 1588 C CA . ALA A 1 203 ? 26.287 1.525 17.042 1.00 50.25 203 ALA A CA 1
ATOM 1589 C C . ALA A 1 203 ? 25.032 1.153 17.851 1.00 50.25 203 ALA A C 1
ATOM 1591 O O . ALA A 1 203 ? 25.145 0.687 18.982 1.00 50.25 203 ALA A O 1
ATOM 1592 N N . ILE A 1 204 ? 23.848 1.280 17.246 1.00 50.44 204 ILE A N 1
ATOM 1593 C CA . ILE A 1 204 ? 22.581 0.895 17.879 1.00 50.44 204 ILE A CA 1
ATOM 1594 C C . ILE A 1 204 ? 22.467 -0.630 18.043 1.00 50.44 204 ILE A C 1
ATOM 1596 O O . ILE A 1 204 ? 21.960 -1.103 19.057 1.00 50.44 204 ILE A O 1
ATOM 1600 N N . LEU A 1 205 ? 22.952 -1.418 17.077 1.00 49.22 205 LEU A N 1
ATOM 1601 C CA . LEU A 1 205 ? 22.936 -2.884 17.172 1.00 49.22 205 LEU A CA 1
ATOM 1602 C C . LEU A 1 205 ? 23.924 -3.434 18.210 1.00 49.22 205 LEU A C 1
ATOM 1604 O O . LEU A 1 205 ? 23.691 -4.507 18.762 1.00 49.22 205 LEU A O 1
ATOM 1608 N N . LEU A 1 206 ? 25.018 -2.715 18.468 1.00 55.69 206 LEU A N 1
ATOM 1609 C CA . LEU A 1 206 ? 26.060 -3.135 19.406 1.00 55.69 206 LEU A CA 1
ATOM 1610 C C . LEU A 1 206 ? 25.784 -2.717 20.861 1.00 55.69 206 LEU A C 1
ATOM 1612 O O . LEU A 1 206 ? 26.420 -3.267 21.756 1.00 55.69 206 LEU A O 1
ATOM 1616 N N . TRP A 1 207 ? 24.842 -1.799 21.112 1.00 53.28 207 TRP A N 1
ATOM 1617 C CA . TRP A 1 207 ? 24.516 -1.303 22.459 1.00 53.28 207 TRP A CA 1
ATOM 1618 C C . TRP A 1 207 ? 22.994 -1.213 22.699 1.00 53.28 207 TRP A C 1
ATOM 1620 O O . TRP A 1 207 ? 22.414 -0.128 22.674 1.00 53.28 207 TRP A O 1
ATOM 1630 N N . PRO A 1 208 ? 22.303 -2.344 22.937 1.00 47.41 208 PRO A N 1
ATOM 1631 C CA . PRO A 1 208 ? 20.842 -2.372 23.068 1.00 47.41 208 PRO A CA 1
ATOM 1632 C C . PRO A 1 208 ? 20.291 -1.815 24.400 1.00 47.41 208 PRO A C 1
ATOM 1634 O O . PRO A 1 208 ? 19.078 -1.833 24.606 1.00 47.41 208 PRO A O 1
ATOM 1637 N N . GLU A 1 209 ? 21.137 -1.299 25.296 1.00 44.94 209 GLU A N 1
ATOM 1638 C CA . GLU A 1 209 ? 20.749 -0.817 26.628 1.00 44.94 209 GLU A CA 1
ATOM 1639 C C . GLU A 1 209 ? 21.093 0.669 26.820 1.00 44.94 209 GLU A C 1
ATOM 1641 O O . GLU A 1 209 ? 22.156 1.027 27.318 1.00 44.94 209 GLU A O 1
ATOM 1646 N N . SER A 1 210 ? 20.160 1.553 26.465 1.00 38.94 210 SER A N 1
ATOM 1647 C CA . SER A 1 210 ? 20.062 2.886 27.072 1.00 38.94 210 SER A CA 1
ATOM 1648 C C . SER A 1 210 ? 18.587 3.261 27.234 1.00 38.94 210 SER A C 1
ATOM 1650 O O . SER A 1 210 ? 18.040 4.094 26.514 1.00 38.94 210 SER A O 1
ATOM 1652 N N . ASN A 1 211 ? 17.923 2.601 28.183 1.00 42.88 211 ASN A N 1
ATOM 1653 C CA . ASN A 1 211 ? 16.591 2.962 28.682 1.00 42.88 211 ASN A CA 1
ATOM 1654 C C . ASN A 1 211 ? 16.638 4.105 29.718 1.00 42.88 211 ASN A C 1
ATOM 1656 O O . ASN A 1 211 ? 15.763 4.207 30.576 1.00 42.88 211 ASN A O 1
ATOM 1660 N N . GLU A 1 212 ? 17.623 4.996 29.631 1.00 37.72 212 GLU A N 1
ATOM 1661 C CA . GLU A 1 212 ? 17.630 6.232 30.407 1.00 37.72 212 GLU A CA 1
ATOM 1662 C C . GLU A 1 212 ? 17.286 7.396 29.483 1.00 37.72 212 GLU A C 1
ATOM 1664 O O . GLU A 1 212 ? 18.082 7.883 28.684 1.00 37.72 212 GLU A O 1
ATOM 1669 N N . SER A 1 213 ? 16.025 7.811 29.562 1.00 34.97 213 SER A N 1
ATOM 1670 C CA . SER A 1 213 ? 15.543 9.067 29.003 1.00 34.97 213 SER A CA 1
ATOM 1671 C C . SER A 1 213 ? 16.328 10.240 29.620 1.00 34.97 213 SER A C 1
ATOM 1673 O O . SER A 1 213 ? 16.242 10.409 30.838 1.00 34.97 213 SER A O 1
ATOM 1675 N N . PRO A 1 214 ? 17.000 11.108 28.835 1.00 38.56 214 PRO A N 1
ATOM 1676 C CA . PRO A 1 214 ? 17.829 12.211 29.348 1.00 38.56 214 PRO A CA 1
ATOM 1677 C C . PRO A 1 214 ? 17.026 13.380 29.955 1.00 38.56 214 PRO A C 1
ATOM 1679 O O . PRO A 1 214 ? 17.559 14.462 30.173 1.00 38.56 214 PRO A O 1
ATOM 1682 N N . PHE A 1 215 ? 15.734 13.185 30.227 1.00 39.50 215 PHE A N 1
ATOM 1683 C CA . PHE A 1 215 ? 14.812 14.225 30.693 1.00 39.50 215 PHE A CA 1
ATOM 1684 C C . PHE A 1 215 ? 14.162 13.904 32.046 1.00 39.50 215 PHE A C 1
ATOM 1686 O O . PHE A 1 215 ? 13.131 14.484 32.374 1.00 39.50 215 PHE A O 1
ATOM 1693 N N . ARG A 1 216 ? 14.734 12.989 32.844 1.00 39.84 216 ARG A N 1
ATOM 1694 C CA . ARG A 1 216 ? 14.184 12.626 34.166 1.00 39.84 216 ARG A CA 1
ATOM 1695 C C . ARG A 1 216 ? 14.937 13.199 35.370 1.00 39.84 216 ARG A C 1
ATOM 1697 O O . ARG A 1 216 ? 14.694 12.750 36.481 1.00 39.84 216 ARG A O 1
ATOM 1704 N N . GLU A 1 217 ? 15.794 14.201 35.184 1.00 42.12 217 GLU A N 1
ATOM 1705 C CA . GLU A 1 217 ? 16.587 14.753 36.296 1.00 42.12 217 GLU A CA 1
ATOM 1706 C C . GLU A 1 217 ? 16.566 16.286 36.394 1.00 42.12 217 GLU A C 1
ATOM 1708 O O . GLU A 1 217 ? 17.525 16.910 36.825 1.00 42.12 217 GLU A O 1
ATOM 1713 N N . ILE A 1 218 ? 15.445 16.920 36.033 1.00 42.28 218 ILE A N 1
ATOM 1714 C CA . ILE A 1 218 ? 15.165 18.305 36.449 1.00 42.28 218 ILE A CA 1
ATOM 1715 C C . ILE A 1 218 ? 13.701 18.403 36.884 1.00 42.28 218 ILE A C 1
ATOM 1717 O O . ILE A 1 218 ? 12.900 19.026 36.202 1.00 42.28 218 ILE A O 1
ATOM 1721 N N . GLN A 1 219 ? 13.328 17.701 37.961 1.00 45.44 219 GLN A N 1
ATOM 1722 C CA . GLN A 1 219 ? 12.131 17.971 38.782 1.00 45.44 219 GLN A CA 1
ATOM 1723 C C . GLN A 1 219 ? 12.022 16.940 39.921 1.00 45.44 219 GLN A C 1
ATOM 1725 O O . GLN A 1 219 ? 11.164 16.065 39.880 1.00 45.44 219 GLN A O 1
ATOM 1730 N N . SER A 1 220 ? 12.900 17.005 40.934 1.00 47.06 220 SER A N 1
ATOM 1731 C CA . SER A 1 220 ? 12.629 16.361 42.242 1.00 47.06 220 SER A CA 1
ATOM 1732 C C . SER A 1 220 ? 13.621 16.688 43.375 1.00 47.06 220 SER A C 1
ATOM 1734 O O . SER A 1 220 ? 13.769 15.874 44.284 1.00 47.06 220 SER A O 1
ATOM 1736 N N . GLU A 1 221 ? 14.277 17.853 43.382 1.00 42.41 221 GLU A N 1
ATOM 1737 C CA . GLU A 1 221 ? 15.048 18.299 44.565 1.00 42.41 221 GLU A CA 1
ATOM 1738 C C . GLU A 1 221 ? 14.583 19.630 45.175 1.00 42.41 221 GLU A C 1
ATOM 1740 O O . GLU A 1 221 ? 14.912 19.897 46.323 1.00 42.41 221 GLU A O 1
ATOM 1745 N N . GLU A 1 222 ? 13.719 20.406 44.511 1.00 43.66 222 GLU A N 1
ATOM 1746 C CA . GLU A 1 222 ? 13.253 21.707 45.038 1.00 43.66 222 GLU A CA 1
ATOM 1747 C C . GLU A 1 222 ? 11.912 21.646 45.805 1.00 43.66 222 GLU A C 1
ATOM 1749 O O . GLU A 1 222 ? 11.408 22.667 46.250 1.00 43.66 222 GLU A O 1
ATOM 1754 N N . ASP A 1 223 ? 11.354 20.449 46.030 1.00 45.56 223 ASP A N 1
ATOM 1755 C CA . ASP A 1 223 ? 10.106 20.253 46.803 1.00 45.56 223 ASP A CA 1
ATOM 1756 C C . ASP A 1 223 ? 10.302 19.469 48.119 1.00 45.56 223 ASP A C 1
ATOM 1758 O O . ASP A 1 223 ? 9.334 19.121 48.799 1.00 45.56 223 ASP A O 1
ATOM 1762 N N . ARG A 1 224 ? 11.550 19.183 48.527 1.00 45.50 224 ARG A N 1
ATOM 1763 C CA . ARG A 1 224 ? 11.829 18.483 49.801 1.00 45.50 224 ARG A CA 1
ATOM 1764 C C . ARG A 1 224 ? 12.073 19.381 51.012 1.00 45.50 224 ARG A C 1
ATOM 1766 O O . ARG A 1 224 ? 12.046 18.858 52.123 1.00 45.50 224 ARG A O 1
ATOM 1773 N N . ASP A 1 225 ? 12.173 20.695 50.837 1.00 46.31 225 ASP A N 1
ATOM 1774 C CA . ASP A 1 225 ? 12.450 21.615 51.952 1.00 46.31 225 ASP A CA 1
ATOM 1775 C C . ASP A 1 225 ? 11.222 22.388 52.469 1.00 46.31 225 ASP A C 1
ATOM 1777 O O . ASP A 1 225 ? 11.336 23.179 53.402 1.00 46.31 225 ASP A O 1
ATOM 1781 N N . VAL A 1 226 ? 10.014 22.123 51.953 1.00 50.44 226 VAL A N 1
ATOM 1782 C CA . VAL A 1 226 ? 8.795 22.862 52.361 1.00 50.44 226 VAL A CA 1
ATOM 1783 C C . VAL A 1 226 ? 7.976 22.153 53.458 1.00 50.44 226 VAL A C 1
ATOM 1785 O O . VAL A 1 226 ? 7.020 22.724 53.970 1.00 50.44 226 VAL A O 1
ATOM 1788 N N . ASN A 1 227 ? 8.350 20.943 53.901 1.00 46.34 227 ASN A N 1
ATOM 1789 C CA . ASN A 1 227 ? 7.552 20.177 54.882 1.00 46.34 227 ASN A CA 1
ATOM 1790 C C . ASN A 1 227 ? 8.270 19.755 56.178 1.00 46.34 227 ASN A C 1
ATOM 1792 O O . ASN A 1 227 ? 7.742 18.947 56.942 1.00 46.34 227 ASN A O 1
ATOM 1796 N N . ALA A 1 228 ? 9.426 20.338 56.498 1.00 49.09 228 ALA A N 1
ATOM 1797 C CA . ALA A 1 228 ? 10.076 20.157 57.799 1.00 49.09 228 ALA A CA 1
ATOM 1798 C C . ALA A 1 228 ? 9.712 21.299 58.770 1.00 49.09 228 ALA A C 1
ATOM 1800 O O . ALA A 1 228 ? 10.548 22.117 59.140 1.00 49.09 228 ALA A O 1
ATOM 1801 N N . GLY A 1 229 ? 8.445 21.370 59.184 1.00 48.41 229 GLY A N 1
ATOM 1802 C CA . GLY A 1 229 ? 7.982 22.378 60.141 1.00 48.41 229 GLY A CA 1
ATOM 1803 C C . GLY A 1 229 ? 6.685 21.983 60.838 1.00 48.41 229 GLY A C 1
ATOM 1804 O O . GLY A 1 229 ? 5.617 22.449 60.460 1.00 48.41 229 GLY A O 1
ATOM 1805 N N . GLY A 1 230 ? 6.765 21.134 61.866 1.00 35.09 230 GLY A N 1
ATOM 1806 C CA . GLY A 1 230 ? 5.601 20.754 62.672 1.00 35.09 230 GLY A CA 1
ATOM 1807 C C . GLY A 1 230 ? 5.969 19.955 63.920 1.00 35.09 230 GLY A C 1
ATOM 1808 O O . GLY A 1 230 ? 6.018 18.733 63.893 1.00 35.09 230 GLY A O 1
ATOM 1809 N N . SER A 1 231 ? 6.253 20.675 65.002 1.00 41.25 231 SER A N 1
ATOM 1810 C CA . SER A 1 231 ? 6.520 20.209 66.372 1.00 41.25 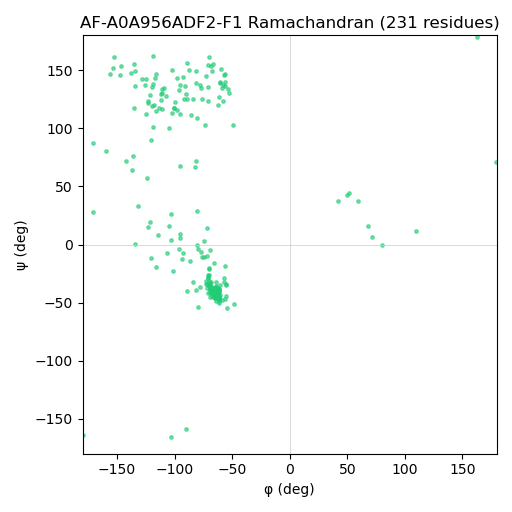231 SER A CA 1
ATOM 1811 C C . SER A 1 231 ? 5.394 19.357 66.987 1.00 41.25 231 SER A C 1
ATOM 1813 O O . SER A 1 231 ? 4.228 19.702 66.783 1.00 41.25 231 SER A O 1
ATOM 1815 N N . PRO A 1 232 ? 5.700 18.351 67.831 1.00 47.09 232 PRO A N 1
ATOM 1816 C CA . PRO A 1 232 ? 4.697 17.672 68.644 1.00 47.09 232 PRO A CA 1
ATOM 1817 C C . PRO A 1 232 ? 4.519 18.369 70.007 1.00 47.09 232 PRO A C 1
ATOM 1819 O O . PRO A 1 232 ? 5.487 18.544 70.749 1.00 47.09 232 PRO A O 1
ATOM 1822 N N . TRP A 1 233 ? 3.277 18.743 70.321 1.00 50.69 233 TRP A N 1
ATOM 1823 C CA . TRP A 1 233 ? 2.757 18.842 71.691 1.00 50.69 233 TRP A CA 1
ATOM 1824 C C . TRP A 1 233 ? 1.909 17.604 71.966 1.00 50.69 233 TRP A C 1
ATOM 1826 O O . TRP A 1 233 ? 1.213 17.169 71.017 1.00 50.69 233 TRP A O 1
#

pLDDT: mean 71.17, std 21.55, range [34.97, 98.5]

Foldseek 3Di:
DFEAAACQFLNQDKKKKKKKFFADPVVVVVVLVAALVRCVVCVVVVVVVQPPQPGIDMDIDTGGHPDGDDQDDDADPDQTPWMKMHIDHPDDDRRMDIDDPQFRWYWYGDNGHIDIDTHGGDDPVVSPDDPPQAPPLLVLLVVLVVVLVVLVVVLVVLVVVPPPDDPVCVVVVVVSVVSNVVSVVSNVVSNVSSVVSNVSNVVCNVDVDDPDDPPPPPPDDPPPPPPPDDDDD

Sequence (233 aa):
MKFDVTRKANADNPIQVDVLVAYDPEMVEELDRLTAGEWFSQREARLRSNPGETKFQHWRWELTPGLEFPDVDRGLKGEPSQGLIFANYVSRGKHSARFDPSYGQYVEFGYDAFRMVRGKLVDPESRGWRPPVGWSGVGLGTVGVGLGTFFAVLTNDAAVGTRGLRPKDAEKHARLTDDYDTYRTASIISFGVGAAFLVAGAAILLWPESNESPFREIQSEEDRDVNAGGSPW

Nearest PDB structures (foldseek):
  6yvd-assembly1_D  TM=5.623E-01  e=4.476E+00  Saccharomyces cerevisiae S288C
  2b5u-assembly2_C  TM=3.670E-01  e=6.424E+00  Escherichia coli
  7nsu-assembly1_D  TM=1.916E-01  e=1.426E+00  Escherichia coli

Radius of gyration: 26.13 Å; Cα contacts (8 Å, |Δi|>4): 326; chains: 1; bounding box: 60×37×104 Å